Protein AF-A0A2G2WCV6-F1 (afdb_monomer_lite)

Foldseek 3Di:
DQQAPDLVVQVLQFDCVQVVDSFDGDAQAWTKGWDFWDCDPVPAIKDWDKDADAPPDFLVNVCVVVVVQAHSVRQVVQDPDDRRDDDHGDIGITIGGDDQDDVVLPPPFREKEWEWFAQPDDLVVVCVVQVHDSVSQPVQDPPVVVCNVVRGDIGIDGGDDRPDPPDPPTHTYIYTHRHHVVVVCVVPVPVDTNCVVVVVVND

Structure (mmCIF, N/CA/C/O backbone):
data_AF-A0A2G2WCV6-F1
#
_entry.id   AF-A0A2G2WCV6-F1
#
loop_
_atom_site.group_PDB
_atom_site.id
_atom_site.type_symbol
_atom_site.label_atom_id
_atom_site.label_alt_id
_atom_site.label_comp_id
_atom_site.label_asym_id
_atom_site.label_entity_id
_atom_site.label_seq_id
_atom_site.pdbx_PDB_ins_code
_atom_site.Cartn_x
_atom_site.Cartn_y
_atom_site.Cartn_z
_atom_site.occupancy
_atom_site.B_iso_or_equiv
_atom_site.auth_seq_id
_atom_site.auth_comp_id
_atom_site.auth_asym_id
_atom_site.auth_atom_id
_atom_site.pdbx_PDB_model_num
ATOM 1 N N . MET A 1 1 ? -1.301 5.944 -13.593 1.00 60.50 1 MET A N 1
ATOM 2 C CA . MET A 1 1 ? -0.715 4.970 -12.642 1.00 60.50 1 MET A CA 1
ATOM 3 C C . MET A 1 1 ? -1.796 4.247 -11.842 1.00 60.50 1 MET A C 1
ATOM 5 O O . MET A 1 1 ? -1.767 3.032 -11.780 1.00 60.50 1 MET A O 1
ATOM 9 N N . PHE A 1 2 ? -2.757 4.961 -11.249 1.00 61.78 2 PHE A N 1
ATOM 10 C CA . PHE A 1 2 ? -3.854 4.401 -10.447 1.00 61.78 2 PHE A CA 1
ATOM 11 C C . PHE A 1 2 ? -5.250 4.563 -11.081 1.00 61.78 2 PHE A C 1
ATOM 13 O O . PHE A 1 2 ? -6.240 4.229 -10.440 1.00 61.78 2 PHE A O 1
ATOM 20 N N . SER A 1 3 ? -5.347 5.071 -12.318 1.00 60.84 3 SER A N 1
ATOM 21 C CA . SER A 1 3 ? -6.599 5.160 -13.097 1.00 60.84 3 SER A CA 1
ATOM 22 C C . SER A 1 3 ? -7.788 5.758 -12.321 1.00 60.84 3 SER A C 1
ATOM 24 O O . SER A 1 3 ? -8.894 5.220 -12.327 1.00 60.84 3 SER A O 1
ATOM 26 N N . ILE A 1 4 ? -7.553 6.873 -11.622 1.00 64.75 4 ILE A N 1
ATOM 27 C CA . ILE A 1 4 ? -8.530 7.509 -10.724 1.00 64.75 4 ILE A CA 1
ATOM 28 C C . ILE A 1 4 ? -9.502 8.387 -11.526 1.00 64.75 4 ILE A C 1
ATOM 30 O O . ILE A 1 4 ? -9.086 9.179 -12.364 1.00 64.75 4 ILE A O 1
ATOM 34 N N . SER A 1 5 ? -10.802 8.300 -11.237 1.00 62.78 5 SER A N 1
ATOM 35 C CA . SER A 1 5 ? -11.840 8.991 -12.016 1.00 62.78 5 SER A CA 1
ATOM 36 C C . SER A 1 5 ? -11.927 10.505 -11.761 1.00 62.78 5 SER A C 1
ATOM 38 O O . SER A 1 5 ? -12.258 11.273 -12.666 1.00 62.78 5 SER A O 1
ATOM 40 N N . SER A 1 6 ? -11.619 10.959 -10.539 1.00 70.38 6 SER A N 1
ATOM 41 C CA . SER A 1 6 ? -11.602 12.380 -10.179 1.00 70.38 6 SER A CA 1
ATOM 42 C C . SER A 1 6 ? -10.752 12.669 -8.936 1.00 70.38 6 SER A C 1
ATOM 44 O O . SER A 1 6 ? -10.639 11.847 -8.028 1.00 70.38 6 SER A O 1
ATOM 46 N N . VAL A 1 7 ? -10.208 13.888 -8.854 1.00 68.69 7 VAL A N 1
ATOM 47 C CA . VAL A 1 7 ? -9.503 14.384 -7.653 1.00 68.69 7 VAL A CA 1
ATOM 48 C C . VAL A 1 7 ? -10.436 14.444 -6.441 1.00 68.69 7 VAL A C 1
ATOM 50 O O . VAL A 1 7 ? -9.996 14.225 -5.315 1.00 68.69 7 VAL A O 1
ATOM 53 N N . GLN A 1 8 ? -11.726 14.713 -6.667 1.00 72.94 8 GLN A N 1
ATOM 54 C CA . GLN A 1 8 ? -12.730 14.769 -5.608 1.00 72.94 8 GLN A CA 1
ATOM 55 C C . GLN A 1 8 ? -12.832 13.430 -4.871 1.00 72.94 8 GLN A C 1
ATOM 57 O O . GLN A 1 8 ? -12.843 13.423 -3.646 1.00 72.94 8 GLN A O 1
ATOM 62 N N . GLU A 1 9 ? -12.772 12.313 -5.601 1.00 72.88 9 GLU A N 1
ATOM 63 C CA . GLU A 1 9 ? -12.792 10.973 -5.009 1.00 72.88 9 GLU A CA 1
ATOM 64 C C . GLU A 1 9 ? -11.624 10.775 -4.027 1.00 72.88 9 GLU A C 1
ATOM 66 O O . GLU A 1 9 ? -11.817 10.296 -2.917 1.00 72.88 9 GLU A O 1
ATOM 71 N N . ILE A 1 10 ? -10.416 11.237 -4.366 1.00 73.31 10 ILE A N 1
ATOM 72 C CA . ILE A 1 10 ? -9.253 11.181 -3.460 1.00 73.31 10 ILE A CA 1
ATOM 73 C C . ILE A 1 10 ? -9.497 12.028 -2.203 1.00 73.31 10 ILE A C 1
ATOM 75 O O . ILE A 1 10 ? -9.172 11.602 -1.093 1.00 73.31 10 ILE A O 1
ATOM 79 N N . MET A 1 11 ? -10.063 13.230 -2.362 1.00 75.31 11 MET A N 1
ATOM 80 C CA . MET A 1 11 ? -10.339 14.131 -1.237 1.00 75.31 11 MET A CA 1
ATOM 81 C C . MET A 1 11 ? -11.437 13.618 -0.303 1.00 75.31 11 MET A C 1
ATOM 83 O O . MET A 1 11 ? -11.444 14.003 0.865 1.00 75.31 11 MET A O 1
ATOM 87 N N . ASP A 1 12 ? -12.357 12.795 -0.801 1.00 77.81 12 ASP A N 1
ATOM 88 C CA . ASP A 1 12 ? -13.456 12.236 -0.008 1.00 77.81 12 ASP A CA 1
ATOM 89 C C . ASP A 1 12 ? -12.987 11.076 0.884 1.00 77.81 12 ASP A C 1
ATOM 91 O O . ASP A 1 12 ? -13.530 10.874 1.968 1.00 77.81 12 ASP A O 1
ATOM 95 N N . TYR A 1 13 ? -11.938 10.356 0.467 1.00 74.94 13 TYR A N 1
ATOM 96 C CA . TYR A 1 13 ? -11.345 9.251 1.231 1.00 74.94 13 TYR A CA 1
ATOM 97 C C . TYR A 1 13 ? -10.092 9.641 2.031 1.00 74.94 13 TYR A C 1
ATOM 99 O O . TYR A 1 13 ? -9.598 8.835 2.824 1.00 74.94 13 TYR A O 1
ATOM 107 N N . SER A 1 14 ? -9.559 10.853 1.846 1.00 75.50 14 SER A N 1
ATOM 108 C CA . SER A 1 14 ? -8.338 11.335 2.508 1.00 75.50 14 SER A CA 1
ATOM 109 C C . SER A 1 14 ? -8.615 12.362 3.604 1.00 75.50 14 SER A C 1
ATOM 111 O O . SER A 1 14 ? -9.570 13.131 3.541 1.00 75.50 14 SER A O 1
ATOM 113 N N . ASP A 1 15 ? -7.711 12.446 4.582 1.00 77.00 15 ASP A N 1
ATOM 114 C CA . ASP A 1 15 ? -7.713 13.540 5.555 1.00 77.00 15 ASP A CA 1
ATOM 115 C C . ASP A 1 15 ? -7.450 14.886 4.848 1.00 77.00 15 ASP A C 1
ATOM 117 O O . ASP A 1 15 ? -6.401 15.092 4.225 1.00 77.00 15 ASP A O 1
ATOM 121 N N . ARG A 1 16 ? -8.405 15.819 4.969 1.00 73.19 16 ARG A N 1
ATOM 122 C CA . ARG A 1 16 ? -8.344 17.176 4.398 1.00 73.19 16 ARG A CA 1
ATOM 123 C C . ARG A 1 16 ? -7.138 17.974 4.905 1.00 73.19 16 ARG A C 1
ATOM 125 O O . ARG A 1 16 ? -6.680 18.874 4.209 1.00 73.19 16 ARG A O 1
ATOM 132 N N . SER A 1 17 ? -6.588 17.644 6.074 1.00 74.00 17 SER A N 1
ATOM 133 C CA . SER A 1 17 ? -5.361 18.271 6.577 1.00 74.00 17 SER A CA 1
ATOM 134 C C . SER A 1 17 ? -4.114 17.877 5.770 1.00 74.00 17 SER A C 1
ATOM 136 O O . SER A 1 17 ? -3.168 18.659 5.694 1.00 74.00 17 SER A O 1
ATOM 138 N N . ASN A 1 18 ? -4.125 16.714 5.106 1.00 71.69 18 ASN A N 1
ATOM 139 C CA . ASN A 1 18 ? -3.045 16.248 4.227 1.00 71.69 18 ASN A CA 1
ATOM 140 C C . ASN A 1 18 ? -3.205 16.739 2.776 1.00 71.69 18 ASN A C 1
ATOM 142 O O . ASN A 1 18 ? -2.217 16.787 2.033 1.00 71.69 18 ASN A O 1
ATOM 146 N N . ILE A 1 19 ? -4.429 17.114 2.384 1.00 70.94 19 ILE A N 1
ATOM 147 C CA . ILE A 1 19 ? -4.788 17.637 1.059 1.00 70.94 19 ILE A CA 1
ATOM 148 C C . ILE A 1 19 ? -5.400 19.037 1.223 1.00 70.94 19 ILE A C 1
ATOM 150 O O . ILE A 1 19 ? -6.623 19.186 1.219 1.00 70.94 19 ILE A O 1
ATOM 154 N N . PRO A 1 20 ? -4.570 20.086 1.374 1.00 67.12 20 PRO A N 1
ATOM 155 C CA . PRO A 1 20 ? -5.060 21.439 1.629 1.00 67.12 20 PRO A CA 1
ATOM 156 C C . PRO A 1 20 ? -5.950 21.992 0.506 1.00 67.12 20 PRO A C 1
ATOM 158 O O . PRO A 1 20 ? -6.741 22.898 0.753 1.00 67.12 20 PRO A O 1
ATOM 161 N N . ASN A 1 21 ? -5.820 21.495 -0.730 1.00 67.00 21 ASN A N 1
ATOM 162 C CA . ASN A 1 21 ? -6.744 21.775 -1.832 1.00 67.00 21 ASN A CA 1
ATOM 163 C C . ASN A 1 21 ? -6.557 20.769 -2.983 1.00 67.00 21 ASN A C 1
ATOM 165 O O . ASN A 1 21 ? -5.570 20.042 -3.023 1.00 67.00 21 ASN A O 1
ATOM 169 N N . GLN A 1 22 ? -7.451 20.801 -3.978 1.00 64.75 22 GLN A N 1
ATOM 170 C CA . GLN A 1 22 ? -7.382 19.979 -5.203 1.00 64.75 22 GLN A CA 1
ATOM 171 C C . GLN A 1 22 ? -6.073 20.144 -5.995 1.00 64.75 22 GLN A C 1
ATOM 173 O O . GLN A 1 22 ? -5.781 19.342 -6.878 1.00 64.75 22 GLN A O 1
ATOM 178 N N . ASN A 1 23 ? -5.297 21.191 -5.692 1.00 63.34 23 ASN A N 1
ATOM 179 C CA . ASN A 1 23 ? -4.021 21.506 -6.306 1.00 63.34 23 ASN A CA 1
ATOM 180 C C . ASN A 1 23 ? -2.812 21.408 -5.343 1.00 63.34 23 ASN A C 1
ATOM 182 O O . ASN A 1 23 ? -1.736 21.906 -5.687 1.00 63.34 23 ASN A O 1
ATOM 186 N N . SER A 1 24 ? -2.930 20.793 -4.162 1.00 62.53 24 SER A N 1
ATOM 187 C CA . SER A 1 24 ? -1.774 20.566 -3.292 1.00 62.53 24 SER A CA 1
ATOM 188 C C . SER A 1 24 ? -1.934 19.363 -2.360 1.00 62.53 24 SER A C 1
ATOM 190 O O . SER A 1 24 ? -3.009 19.097 -1.832 1.00 62.53 24 SER A O 1
ATOM 192 N N . VAL A 1 25 ? -0.822 18.664 -2.134 1.00 67.94 25 VAL A N 1
ATOM 193 C CA . VAL A 1 25 ? -0.668 17.536 -1.209 1.00 67.94 25 VAL A CA 1
ATOM 194 C C . VAL A 1 25 ? 0.591 17.759 -0.386 1.00 67.94 25 VAL A C 1
ATOM 196 O O . VAL A 1 25 ? 1.614 18.216 -0.904 1.00 67.94 25 VAL A O 1
ATOM 199 N N . ILE A 1 26 ? 0.531 17.455 0.907 1.00 68.19 26 ILE A N 1
ATOM 200 C CA . ILE A 1 26 ? 1.662 17.708 1.798 1.00 68.19 26 ILE A CA 1
ATOM 201 C C . ILE A 1 26 ? 2.686 16.575 1.679 1.00 68.19 26 ILE A C 1
ATOM 203 O O . ILE A 1 26 ? 2.390 15.399 1.893 1.00 68.19 26 ILE A O 1
ATOM 207 N N . ALA A 1 27 ? 3.927 16.949 1.371 1.00 68.12 27 ALA A N 1
ATOM 208 C CA . ALA A 1 27 ? 5.069 16.045 1.323 1.00 68.12 27 ALA A CA 1
ATOM 209 C C . ALA A 1 27 ? 5.210 15.227 2.614 1.00 68.12 27 ALA A C 1
ATOM 211 O O . ALA A 1 27 ? 5.101 15.761 3.717 1.00 68.12 27 ALA A O 1
ATOM 212 N N . GLY A 1 28 ? 5.490 13.929 2.488 1.00 70.38 28 GLY A N 1
ATOM 213 C CA . GLY A 1 28 ? 5.657 13.053 3.647 1.00 70.38 28 GLY A CA 1
ATOM 214 C C . GLY A 1 28 ? 4.361 12.742 4.403 1.00 70.38 28 GLY A C 1
ATOM 215 O O . GLY A 1 28 ? 4.420 12.020 5.400 1.00 70.38 28 GLY A O 1
ATOM 216 N N . ARG A 1 29 ? 3.201 13.220 3.934 1.00 75.62 29 ARG A N 1
ATOM 217 C CA . ARG A 1 29 ? 1.888 12.782 4.414 1.00 75.62 29 ARG A CA 1
ATOM 218 C C . ARG A 1 29 ? 1.334 11.664 3.548 1.00 75.62 29 ARG A C 1
ATOM 220 O O . ARG A 1 29 ? 1.745 11.479 2.403 1.00 75.62 29 ARG A O 1
ATOM 227 N N . ARG A 1 30 ? 0.425 10.909 4.156 1.00 78.00 30 ARG A N 1
ATOM 228 C CA . ARG A 1 30 ? -0.274 9.768 3.578 1.00 78.00 30 ARG A CA 1
ATOM 229 C C . ARG A 1 30 ? -1.600 10.252 2.975 1.00 78.00 30 ARG A C 1
ATOM 231 O O . ARG A 1 30 ? -2.366 10.929 3.661 1.00 78.00 30 ARG A O 1
ATOM 238 N N . ILE A 1 31 ? -1.845 9.932 1.708 1.00 77.94 31 ILE A N 1
ATOM 239 C CA . ILE A 1 31 ? -3.119 10.152 1.014 1.00 77.94 31 ILE A CA 1
ATOM 240 C C . ILE A 1 31 ? -3.758 8.814 0.679 1.00 77.94 31 ILE A C 1
ATOM 242 O O . ILE A 1 31 ? -3.072 7.804 0.571 1.00 77.94 31 ILE A O 1
ATOM 246 N N . ASN A 1 32 ? -5.066 8.836 0.514 1.00 79.69 32 ASN A N 1
ATOM 247 C CA . ASN A 1 32 ? -5.908 7.671 0.382 1.00 79.69 32 ASN A CA 1
ATOM 248 C C . ASN A 1 32 ? -6.441 7.602 -1.061 1.00 79.69 32 ASN A C 1
ATOM 250 O O . ASN A 1 32 ? -7.192 8.481 -1.478 1.00 79.69 32 ASN A O 1
ATOM 254 N N . ILE A 1 33 ? -6.024 6.594 -1.836 1.00 79.75 33 ILE A N 1
ATOM 255 C CA . ILE A 1 33 ? -6.400 6.444 -3.255 1.00 79.75 33 ILE A CA 1
ATOM 256 C C . ILE A 1 33 ? -7.425 5.317 -3.413 1.00 79.75 33 ILE A C 1
ATOM 258 O O . ILE A 1 33 ? -7.050 4.159 -3.220 1.00 79.75 33 ILE A O 1
ATOM 262 N N . PRO A 1 34 ? -8.683 5.619 -3.768 1.00 80.38 34 PRO A N 1
ATOM 263 C CA . PRO A 1 34 ? -9.698 4.603 -3.981 1.00 80.38 34 PRO A CA 1
ATOM 264 C C . PRO A 1 34 ? -9.448 3.816 -5.277 1.00 80.38 34 PRO A C 1
ATOM 266 O O . PRO A 1 34 ? -9.158 4.398 -6.319 1.00 80.38 34 PRO A O 1
ATOM 269 N N . PHE A 1 35 ? -9.599 2.496 -5.222 1.00 82.62 35 PHE A N 1
ATOM 270 C CA . PHE A 1 35 ? -9.552 1.579 -6.363 1.00 82.62 35 PHE A CA 1
ATOM 271 C C . PHE A 1 35 ? -10.484 0.383 -6.122 1.00 82.62 35 PHE A C 1
ATOM 273 O O . PHE A 1 35 ? -11.011 0.205 -5.022 1.00 82.62 35 PHE A O 1
ATOM 280 N N . ARG A 1 36 ? -10.731 -0.425 -7.157 1.00 83.38 36 ARG A N 1
ATOM 281 C CA . ARG A 1 36 ? -11.562 -1.633 -7.041 1.00 83.38 36 ARG A CA 1
ATOM 282 C C . ARG A 1 36 ? -10.737 -2.809 -6.537 1.00 83.38 36 ARG A C 1
ATOM 284 O O . ARG A 1 36 ? -9.632 -3.014 -7.018 1.00 83.38 36 ARG A O 1
ATOM 291 N N . CYS A 1 37 ? -11.292 -3.591 -5.619 1.00 86.19 37 CYS A N 1
ATOM 292 C CA . CYS A 1 37 ? -10.722 -4.886 -5.257 1.00 86.19 37 CYS A CA 1
ATOM 293 C C . CYS A 1 37 ? -11.300 -5.987 -6.132 1.00 86.19 37 CYS A C 1
ATOM 295 O O . CYS A 1 37 ? -12.514 -6.194 -6.116 1.00 86.19 37 CYS A O 1
ATOM 297 N N . ASP A 1 38 ? -10.443 -6.715 -6.836 1.00 84.62 38 ASP A N 1
ATOM 298 C CA . ASP A 1 38 ? -10.843 -7.830 -7.682 1.00 84.62 38 ASP A CA 1
ATOM 299 C C . ASP A 1 38 ? -10.355 -9.160 -7.091 1.00 84.62 38 ASP A C 1
ATOM 301 O O . ASP A 1 38 ? -9.349 -9.235 -6.379 1.00 84.62 38 ASP A O 1
ATOM 305 N N . CYS A 1 39 ? -11.068 -10.240 -7.408 1.00 79.56 39 CYS A N 1
ATOM 306 C CA . CYS A 1 39 ? -10.590 -11.594 -7.153 1.00 79.56 39 CYS A CA 1
ATOM 307 C C . CYS A 1 39 ? -9.637 -12.001 -8.284 1.00 79.56 39 CYS A C 1
ATOM 309 O O . CYS A 1 39 ? -10.067 -12.198 -9.422 1.00 79.56 39 CYS A O 1
ATOM 311 N N . LEU A 1 40 ? -8.340 -12.109 -7.988 1.00 78.00 40 LEU A N 1
ATOM 312 C CA . LEU A 1 40 ? -7.316 -12.448 -8.972 1.00 78.00 40 LEU A CA 1
ATOM 313 C C . LEU A 1 40 ? -7.030 -13.954 -8.933 1.00 78.00 40 LEU A C 1
ATOM 315 O O . LEU A 1 40 ? -6.583 -14.498 -7.922 1.00 78.00 40 LEU A O 1
ATOM 319 N N . ASN A 1 41 ? -7.287 -14.628 -10.059 1.00 70.38 41 ASN A N 1
ATOM 320 C CA . ASN A 1 41 ? -7.062 -16.067 -10.266 1.00 70.38 41 ASN A CA 1
ATOM 321 C C . ASN A 1 41 ? -7.709 -16.986 -9.208 1.00 70.38 41 ASN A C 1
ATOM 323 O O . ASN A 1 41 ? -7.215 -18.086 -8.978 1.00 70.38 41 ASN A O 1
ATOM 327 N N . ASN A 1 42 ? -8.790 -16.544 -8.551 1.00 72.00 42 ASN A N 1
ATOM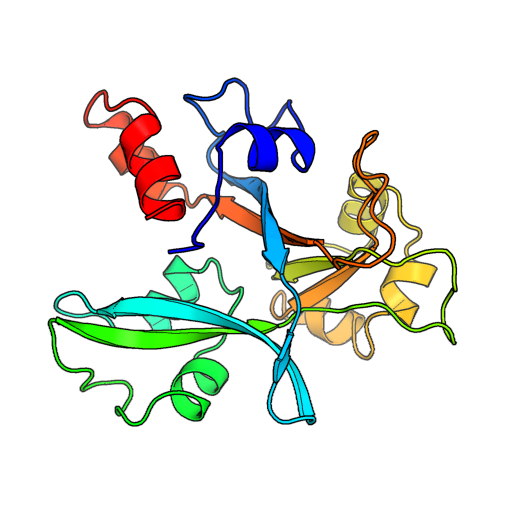 328 C CA . ASN A 1 42 ? -9.415 -17.231 -7.409 1.00 72.00 42 ASN A CA 1
ATOM 329 C C . ASN A 1 42 ? -8.445 -17.560 -6.255 1.00 72.00 42 ASN A C 1
ATOM 331 O O . ASN A 1 42 ? -8.742 -18.422 -5.431 1.00 72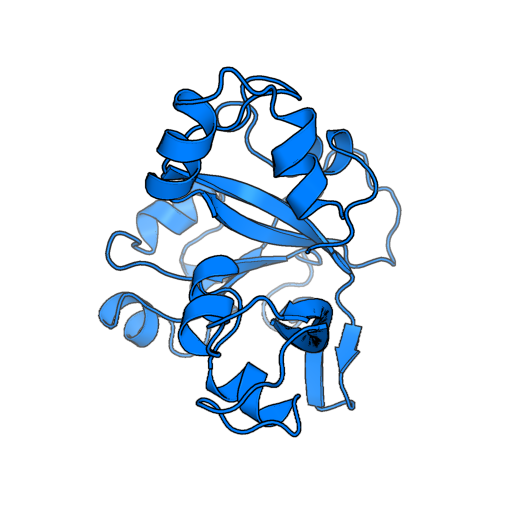.00 42 ASN A O 1
ATOM 335 N N . GLU A 1 43 ? -7.291 -16.893 -6.192 1.00 75.00 43 GLU A N 1
ATOM 336 C CA . GLU A 1 43 ? -6.234 -17.194 -5.225 1.00 75.00 43 GLU A CA 1
ATOM 337 C C . GLU A 1 43 ? -6.093 -16.080 -4.191 1.00 75.00 43 GLU A C 1
ATOM 339 O O . GLU A 1 43 ? -5.941 -16.353 -3.002 1.00 75.00 43 GLU A O 1
ATOM 344 N N . PHE A 1 44 ? -6.153 -14.818 -4.622 1.00 82.81 44 PHE A N 1
ATOM 345 C CA . PHE A 1 44 ? -6.021 -13.683 -3.717 1.00 82.81 44 PHE A CA 1
ATOM 346 C C . PHE A 1 44 ? -6.737 -12.434 -4.238 1.00 82.81 44 PHE A C 1
ATOM 348 O O . PHE A 1 44 ? -7.087 -12.324 -5.413 1.00 82.81 44 PHE A O 1
ATOM 355 N N . LEU A 1 45 ? -6.952 -11.481 -3.332 1.00 88.81 45 LEU A N 1
ATOM 356 C CA . LEU A 1 45 ? -7.600 -10.205 -3.611 1.00 88.81 45 LEU A CA 1
ATOM 357 C C . LEU A 1 45 ? -6.566 -9.141 -3.995 1.00 88.81 45 LEU A C 1
ATOM 359 O O . LEU A 1 45 ? -5.590 -8.903 -3.274 1.00 88.81 45 LEU A O 1
ATOM 363 N N . GLY A 1 46 ? -6.783 -8.481 -5.127 1.00 91.06 46 GLY A N 1
ATOM 364 C CA . GLY A 1 46 ? -5.894 -7.434 -5.612 1.00 91.06 46 GLY A CA 1
ATOM 365 C C . GLY A 1 46 ? -6.491 -6.637 -6.760 1.00 91.06 46 GLY A C 1
ATOM 366 O O . GLY A 1 46 ? -7.599 -6.895 -7.213 1.00 91.06 46 GLY A O 1
ATOM 367 N N . HIS A 1 47 ? -5.724 -5.675 -7.252 1.00 90.50 47 HIS A N 1
ATOM 368 C CA . HIS A 1 47 ? -6.023 -4.964 -8.487 1.00 90.50 47 HIS A CA 1
ATOM 369 C C . HIS A 1 47 ? -4.778 -4.882 -9.354 1.00 90.50 47 HIS A C 1
ATOM 371 O O . HIS A 1 47 ? -3.663 -4.769 -8.835 1.00 90.50 47 HIS A O 1
ATOM 377 N N . VAL A 1 48 ? -4.969 -4.938 -10.671 1.00 90.81 48 VAL A N 1
ATOM 378 C CA . VAL A 1 48 ? -3.880 -4.879 -11.646 1.00 90.81 48 VAL A CA 1
ATOM 379 C C . VAL A 1 48 ? -3.866 -3.506 -12.300 1.00 90.81 48 VAL A C 1
ATOM 381 O O . VAL A 1 48 ? -4.726 -3.186 -13.115 1.00 90.81 48 VAL A O 1
ATOM 384 N N . PHE A 1 49 ? -2.856 -2.708 -11.971 1.00 89.38 49 PHE A N 1
ATOM 385 C CA . PHE A 1 49 ? -2.620 -1.414 -12.596 1.00 89.38 49 PHE A CA 1
ATOM 386 C C . PHE A 1 49 ? -1.668 -1.562 -13.791 1.00 89.38 49 PHE A C 1
ATOM 388 O O . PHE A 1 49 ? -0.600 -2.169 -13.646 1.00 89.38 49 PHE A O 1
ATOM 395 N N . PRO A 1 50 ? -1.997 -1.005 -14.970 1.00 89.81 50 PRO A N 1
ATOM 396 C CA . PRO A 1 50 ? -1.043 -0.922 -16.065 1.00 89.81 50 PRO A CA 1
ATOM 397 C C . PRO A 1 50 ? 0.031 0.126 -15.741 1.00 89.81 50 PRO A C 1
ATOM 399 O O . PRO A 1 50 ? -0.273 1.245 -15.326 1.00 89.81 50 PRO A O 1
ATOM 402 N N . TYR A 1 51 ? 1.296 -0.223 -15.959 1.00 88.12 51 TYR A N 1
ATOM 403 C CA . TYR A 1 51 ? 2.421 0.699 -15.817 1.00 88.12 51 TYR A CA 1
ATOM 404 C C . TYR A 1 51 ? 3.271 0.698 -17.081 1.00 88.12 51 TYR A C 1
ATOM 406 O O . TYR A 1 51 ? 3.798 -0.345 -17.468 1.00 88.12 51 TYR A O 1
ATOM 414 N N . GLN A 1 52 ? 3.413 1.868 -17.700 1.00 88.50 52 GLN A N 1
ATOM 415 C CA . GLN A 1 52 ? 4.304 2.056 -18.836 1.00 88.50 52 GLN A CA 1
ATOM 416 C C . GLN A 1 52 ? 5.741 2.214 -18.338 1.00 88.50 52 GLN A C 1
ATOM 418 O O . GLN A 1 52 ? 6.049 3.133 -17.579 1.00 88.50 52 GLN A O 1
ATOM 423 N N . VAL A 1 53 ? 6.602 1.297 -18.767 1.00 88.19 53 VAL A N 1
ATOM 424 C CA . VAL A 1 53 ? 8.012 1.237 -18.377 1.00 88.19 53 VAL A CA 1
ATOM 425 C C . VAL A 1 53 ? 8.790 2.363 -19.052 1.00 88.19 53 VAL A C 1
ATOM 427 O O . VAL A 1 53 ? 8.776 2.493 -20.277 1.00 88.19 53 VAL A O 1
ATOM 430 N N . ASN A 1 54 ? 9.508 3.143 -18.248 1.00 85.75 54 ASN A N 1
ATOM 431 C CA . ASN A 1 54 ? 10.446 4.163 -18.694 1.00 85.75 54 ASN A CA 1
ATOM 432 C C . ASN A 1 54 ? 11.865 3.601 -18.801 1.00 85.75 54 ASN A C 1
ATOM 434 O O . ASN A 1 54 ? 12.221 2.583 -18.203 1.00 85.75 54 ASN A O 1
ATOM 438 N N . THR A 1 55 ? 12.722 4.325 -19.519 1.00 84.88 55 THR A N 1
ATOM 439 C CA . THR A 1 55 ? 14.141 3.989 -19.626 1.00 84.88 55 THR A CA 1
ATOM 440 C C . THR A 1 55 ? 14.790 3.862 -18.247 1.00 84.88 55 THR A C 1
ATOM 442 O O . THR A 1 55 ? 14.822 4.822 -17.478 1.00 84.88 55 THR A O 1
ATOM 445 N N . SER A 1 56 ? 15.420 2.713 -17.992 1.00 86.06 56 SER A N 1
ATOM 446 C CA . SER A 1 56 ? 16.103 2.353 -16.732 1.00 86.06 56 SER A CA 1
ATOM 447 C C . SER A 1 56 ? 15.193 1.961 -15.563 1.00 86.06 56 SER A C 1
ATOM 449 O O . SER A 1 56 ? 15.686 1.822 -14.440 1.00 86.06 56 SER A O 1
ATOM 451 N N . ASP A 1 57 ? 13.896 1.753 -15.794 1.00 88.31 57 ASP A N 1
ATOM 452 C CA . ASP A 1 57 ? 13.039 1.175 -14.765 1.00 88.31 57 ASP A CA 1
ATOM 453 C C . ASP A 1 57 ? 13.483 -0.252 -14.412 1.00 88.31 57 ASP A C 1
ATOM 455 O O . ASP A 1 57 ? 13.809 -1.081 -15.260 1.00 88.31 57 ASP A O 1
ATOM 459 N N . THR A 1 58 ? 13.471 -0.537 -13.113 1.00 91.62 58 THR A N 1
ATOM 460 C CA . THR A 1 58 ? 13.655 -1.876 -12.542 1.00 91.62 58 THR A CA 1
ATOM 461 C C . THR A 1 58 ? 12.445 -2.189 -11.677 1.00 91.62 58 THR A C 1
ATOM 463 O O . THR A 1 58 ? 11.801 -1.268 -11.170 1.00 91.62 58 THR A O 1
ATOM 466 N N . TYR A 1 59 ? 12.149 -3.463 -11.408 1.00 92.94 59 TYR A N 1
ATOM 467 C CA . TYR A 1 59 ? 11.040 -3.793 -10.502 1.00 92.94 59 TYR A CA 1
ATOM 468 C C . TYR A 1 59 ? 11.194 -3.169 -9.112 1.00 92.94 59 TYR A C 1
ATOM 470 O O . TYR A 1 59 ? 10.199 -2.767 -8.514 1.00 92.94 59 TYR A O 1
ATOM 478 N N . SER A 1 60 ? 12.424 -3.018 -8.610 1.00 91.31 60 SER A N 1
ATOM 479 C CA . SER A 1 60 ? 12.659 -2.327 -7.337 1.00 91.31 60 SER A CA 1
ATOM 480 C C . SER A 1 60 ? 12.289 -0.845 -7.409 1.00 91.31 60 SER A C 1
ATOM 482 O O . SER A 1 60 ? 11.709 -0.320 -6.460 1.00 91.31 60 SER A O 1
ATOM 484 N N . LEU A 1 61 ? 12.616 -0.165 -8.514 1.00 88.25 61 LEU A N 1
ATOM 485 C CA . LEU A 1 61 ? 12.253 1.238 -8.709 1.00 88.25 61 LEU A CA 1
ATOM 486 C C . LEU A 1 61 ? 10.740 1.393 -8.875 1.00 88.25 61 LEU A C 1
ATOM 488 O O . LEU A 1 61 ? 10.150 2.271 -8.254 1.00 88.25 61 LEU A O 1
ATOM 492 N N . VAL A 1 62 ? 10.103 0.506 -9.642 1.00 88.50 62 VAL A N 1
ATOM 493 C CA . VAL A 1 62 ? 8.647 0.493 -9.815 1.00 88.50 62 VAL A CA 1
ATOM 494 C C . VAL A 1 62 ? 7.951 0.280 -8.470 1.00 88.50 62 VAL A C 1
ATOM 496 O O . VAL A 1 62 ? 7.095 1.082 -8.109 1.00 88.50 62 VAL A O 1
ATOM 499 N N . ALA A 1 63 ? 8.347 -0.722 -7.680 1.00 88.69 63 ALA A N 1
ATOM 500 C CA . ALA A 1 63 ? 7.771 -0.956 -6.354 1.00 88.69 63 ALA A CA 1
ATOM 501 C C . ALA A 1 63 ? 7.902 0.272 -5.436 1.00 88.69 63 ALA A C 1
ATOM 503 O O . ALA A 1 63 ? 6.925 0.688 -4.810 1.00 88.69 63 ALA A O 1
ATOM 504 N N . SER A 1 64 ? 9.073 0.918 -5.443 1.00 84.81 64 SER A N 1
ATOM 505 C CA . SER A 1 64 ? 9.312 2.146 -4.681 1.00 84.81 64 SER A CA 1
ATOM 506 C C . SER A 1 64 ? 8.467 3.328 -5.177 1.00 84.81 64 SER A C 1
ATOM 508 O O . SER A 1 64 ? 7.919 4.078 -4.367 1.00 84.81 64 SER A O 1
ATOM 510 N N . ASN A 1 65 ? 8.282 3.474 -6.495 1.00 82.69 65 ASN A N 1
ATOM 511 C CA . ASN A 1 65 ? 7.401 4.485 -7.088 1.00 82.69 65 ASN A CA 1
ATOM 512 C C . ASN A 1 65 ? 5.938 4.261 -6.672 1.00 82.69 65 ASN A C 1
ATOM 514 O O . ASN A 1 65 ? 5.225 5.217 -6.371 1.00 82.69 65 ASN A O 1
ATOM 518 N N . TYR A 1 66 ? 5.517 3.000 -6.553 1.00 83.12 66 TYR A N 1
ATOM 519 C CA . TYR A 1 66 ? 4.235 2.594 -5.967 1.00 83.12 66 TYR A CA 1
ATOM 520 C C . TYR A 1 66 ? 4.210 2.686 -4.429 1.00 83.12 66 TYR A C 1
ATOM 522 O O . TYR A 1 66 ? 3.285 2.180 -3.802 1.00 83.12 66 TYR A O 1
ATOM 530 N N . SER A 1 67 ? 5.184 3.350 -3.795 1.00 86.25 67 SER A N 1
ATOM 531 C CA . SER A 1 67 ? 5.267 3.517 -2.336 1.00 86.25 67 SER A CA 1
ATOM 532 C C . SER A 1 67 ? 5.185 2.195 -1.564 1.00 86.25 67 SER A C 1
ATOM 534 O O . SER A 1 67 ? 4.574 2.144 -0.497 1.00 86.25 67 SER A O 1
ATOM 536 N N . ASP A 1 68 ? 5.780 1.139 -2.126 1.00 88.75 68 ASP A N 1
ATOM 537 C CA . ASP A 1 68 ? 5.836 -0.216 -1.565 1.00 88.75 68 ASP A CA 1
ATOM 538 C C . ASP A 1 68 ? 4.455 -0.885 -1.386 1.00 88.75 68 ASP A C 1
ATOM 540 O O . ASP A 1 68 ? 4.291 -1.817 -0.599 1.00 88.75 68 ASP A O 1
ATOM 544 N N . LEU A 1 69 ? 3.451 -0.437 -2.153 1.00 89.12 69 LEU A N 1
ATOM 545 C CA . LEU A 1 69 ? 2.132 -1.086 -2.267 1.00 89.12 69 LEU A CA 1
ATOM 546 C C . LEU A 1 69 ? 2.165 -2.386 -3.084 1.00 89.12 69 LEU A C 1
ATOM 548 O O . LEU A 1 69 ? 1.219 -3.172 -3.061 1.00 89.12 69 LEU A O 1
ATOM 552 N N . THR A 1 70 ? 3.259 -2.609 -3.802 1.00 91.62 70 THR A N 1
ATOM 553 C CA . THR A 1 70 ? 3.579 -3.842 -4.513 1.00 91.62 70 THR A CA 1
ATOM 554 C C . THR A 1 70 ? 4.981 -4.290 -4.104 1.00 91.62 70 THR A C 1
ATOM 556 O O . THR A 1 70 ? 5.752 -3.514 -3.538 1.00 91.62 70 THR A O 1
ATOM 559 N N . THR A 1 71 ? 5.335 -5.537 -4.394 1.00 92.44 71 THR A N 1
ATOM 560 C CA . THR A 1 71 ? 6.673 -6.073 -4.126 1.00 92.44 71 THR A CA 1
ATOM 561 C C . THR A 1 71 ? 7.341 -6.499 -5.422 1.00 92.44 71 THR A C 1
ATOM 563 O O . THR A 1 71 ? 6.676 -6.802 -6.412 1.00 92.44 71 THR A O 1
ATOM 566 N N . VAL A 1 72 ? 8.673 -6.581 -5.409 1.00 93.12 72 VAL A N 1
ATOM 567 C CA . VAL A 1 72 ? 9.431 -7.129 -6.542 1.00 93.12 72 VAL A CA 1
ATOM 568 C C . VAL A 1 72 ? 8.959 -8.545 -6.881 1.00 93.12 72 VAL A C 1
ATOM 570 O O . VAL A 1 72 ? 8.815 -8.868 -8.053 1.00 93.12 72 VAL A O 1
ATOM 573 N N . ASP A 1 73 ? 8.641 -9.367 -5.881 1.00 93.19 73 ASP A N 1
ATOM 574 C CA . ASP A 1 73 ? 8.145 -10.727 -6.112 1.00 93.19 73 ASP A CA 1
ATOM 575 C C . ASP A 1 73 ? 6.767 -10.746 -6.787 1.00 93.19 73 ASP A C 1
ATOM 577 O O . ASP A 1 73 ? 6.541 -11.560 -7.680 1.00 93.19 73 ASP A O 1
ATOM 581 N N . MET A 1 74 ? 5.868 -9.818 -6.437 1.00 91.94 74 MET A N 1
ATOM 582 C CA . MET A 1 74 ? 4.589 -9.659 -7.141 1.00 91.94 74 MET A CA 1
ATOM 583 C C . MET A 1 74 ? 4.805 -9.201 -8.584 1.00 91.94 74 MET A C 1
ATOM 585 O O . MET A 1 74 ? 4.206 -9.754 -9.503 1.00 91.94 74 MET A O 1
ATOM 589 N N . LEU A 1 75 ? 5.704 -8.241 -8.807 1.00 94.06 75 LEU A N 1
ATOM 590 C CA . LEU A 1 75 ? 6.037 -7.780 -10.154 1.00 94.06 75 LEU A CA 1
ATOM 591 C C . LEU A 1 75 ? 6.634 -8.911 -11.002 1.00 94.06 75 LEU A C 1
ATOM 593 O O . LEU A 1 75 ? 6.174 -9.119 -12.119 1.00 94.06 75 LEU A O 1
ATOM 597 N N . ARG A 1 76 ? 7.569 -9.701 -10.464 1.00 94.06 76 ARG A N 1
ATOM 598 C CA . ARG A 1 76 ? 8.115 -10.895 -11.135 1.00 94.06 76 ARG A CA 1
ATOM 599 C C . ARG A 1 76 ? 7.040 -11.926 -11.448 1.00 94.06 76 ARG A C 1
ATOM 601 O O . ARG A 1 76 ? 7.024 -12.489 -12.533 1.00 94.06 76 ARG A O 1
ATOM 608 N N . ARG A 1 77 ? 6.140 -12.187 -10.499 1.00 92.12 77 ARG A N 1
ATOM 609 C CA . ARG A 1 77 ? 5.084 -13.194 -10.647 1.00 92.12 77 ARG A CA 1
ATOM 610 C C . ARG A 1 77 ? 4.113 -12.852 -11.779 1.00 92.12 77 ARG A C 1
ATOM 612 O O . ARG A 1 77 ? 3.654 -13.752 -12.474 1.00 92.12 77 ARG A O 1
ATOM 619 N N . PHE A 1 78 ? 3.796 -11.570 -11.949 1.00 92.06 78 PHE A N 1
ATOM 620 C CA . PHE A 1 78 ? 2.780 -11.102 -12.897 1.00 92.06 78 PHE A CA 1
ATOM 621 C C . PHE A 1 78 ? 3.340 -10.577 -14.219 1.00 92.06 78 PHE A C 1
ATOM 623 O O . PHE A 1 78 ? 2.573 -10.160 -15.086 1.00 92.06 78 PHE A O 1
ATOM 630 N N . ASN A 1 79 ? 4.660 -10.612 -14.407 1.00 94.25 79 ASN A N 1
ATOM 631 C CA . ASN A 1 79 ? 5.304 -10.127 -15.618 1.00 94.25 79 ASN A CA 1
ATOM 632 C C . ASN A 1 79 ? 6.332 -11.127 -16.136 1.00 94.25 79 ASN A C 1
ATOM 634 O O . ASN A 1 79 ? 7.130 -11.685 -15.397 1.00 94.25 79 ASN A O 1
ATOM 638 N N . ARG A 1 80 ? 6.359 -11.303 -17.456 1.00 93.62 80 ARG A N 1
ATOM 639 C CA . ARG A 1 80 ? 7.281 -12.226 -18.141 1.00 93.62 80 ARG A CA 1
ATOM 640 C C . ARG A 1 80 ? 8.720 -11.716 -18.265 1.00 93.62 80 ARG A C 1
ATOM 642 O O . ARG A 1 80 ? 9.564 -12.428 -18.802 1.00 93.62 80 ARG A O 1
ATOM 649 N N . TYR A 1 81 ? 8.985 -10.471 -17.873 1.00 92.50 81 TYR A N 1
ATOM 650 C CA . TYR A 1 81 ? 10.286 -9.837 -18.065 1.00 92.50 81 TYR A CA 1
ATOM 651 C C . TYR A 1 81 ? 11.194 -10.080 -16.853 1.00 92.50 81 TYR A C 1
ATOM 653 O O . TYR A 1 81 ? 10.715 -10.027 -15.718 1.00 92.50 81 TYR A O 1
ATOM 661 N N . PRO A 1 82 ? 12.497 -10.317 -17.060 1.00 87.94 82 PRO A N 1
ATOM 662 C CA . PRO A 1 82 ? 13.452 -10.412 -15.965 1.00 87.94 82 PRO A CA 1
ATOM 663 C C . PRO A 1 82 ? 13.732 -9.028 -15.355 1.00 87.94 82 PRO A C 1
ATOM 665 O O . PRO A 1 82 ? 13.744 -8.019 -16.056 1.00 87.94 82 PRO A O 1
ATOM 668 N N . ASP A 1 83 ? 14.040 -8.992 -14.059 1.00 82.25 83 ASP A N 1
ATOM 669 C CA . ASP A 1 83 ? 14.225 -7.775 -13.250 1.00 82.25 83 ASP A CA 1
ATOM 670 C C . ASP A 1 83 ? 15.123 -6.693 -13.848 1.00 82.25 83 ASP A C 1
ATOM 672 O O . ASP A 1 83 ? 14.842 -5.503 -13.711 1.00 82.25 83 ASP A O 1
ATOM 676 N N . ASN A 1 84 ? 16.226 -7.122 -14.464 1.00 75.44 84 ASN A N 1
ATOM 677 C CA . ASN A 1 84 ? 17.288 -6.246 -14.955 1.00 75.44 84 ASN A CA 1
ATOM 678 C C . ASN A 1 84 ? 17.185 -5.992 -16.466 1.00 75.44 84 ASN A C 1
ATOM 680 O O . ASN A 1 84 ? 18.076 -5.375 -17.044 1.00 75.44 84 ASN A O 1
ATOM 684 N N . SER A 1 85 ? 16.152 -6.518 -17.131 1.00 82.00 85 SER A N 1
ATOM 685 C CA . SER A 1 85 ? 15.964 -6.366 -18.577 1.00 82.00 85 SER A CA 1
ATOM 686 C C . SER A 1 85 ? 14.479 -6.273 -18.916 1.00 82.00 85 SER A C 1
ATOM 688 O O . SER A 1 85 ? 13.925 -7.073 -19.670 1.00 82.00 85 SER A O 1
ATOM 690 N N . ILE A 1 86 ? 13.827 -5.279 -18.316 1.00 89.12 86 ILE A N 1
ATOM 691 C CA . ILE A 1 86 ? 12.489 -4.860 -18.718 1.00 89.12 86 ILE A CA 1
ATOM 692 C C . ILE A 1 86 ? 12.661 -3.991 -19.976 1.00 89.12 86 ILE A C 1
ATOM 694 O O . ILE A 1 86 ? 13.394 -3.002 -19.917 1.00 89.12 86 ILE A O 1
ATOM 698 N N . PRO A 1 87 ? 12.069 -4.353 -21.129 1.00 88.56 87 PRO A N 1
ATOM 699 C CA . PRO A 1 87 ? 12.175 -3.533 -22.331 1.00 88.56 87 PRO A CA 1
ATOM 700 C C . PRO A 1 87 ? 11.546 -2.151 -22.116 1.00 88.56 87 PRO A C 1
ATOM 702 O O . PRO A 1 87 ? 10.562 -2.026 -21.391 1.00 88.56 87 PRO A O 1
ATOM 705 N N . ASN A 1 88 ? 12.078 -1.124 -22.776 1.00 85.94 88 ASN A N 1
ATOM 706 C CA . ASN A 1 88 ? 11.469 0.207 -22.752 1.00 85.94 88 ASN A CA 1
ATOM 707 C C . ASN A 1 88 ? 10.110 0.193 -23.473 1.00 85.94 88 ASN A C 1
ATOM 709 O O . ASN A 1 88 ? 9.891 -0.629 -24.367 1.00 85.94 88 ASN A O 1
ATOM 713 N N . ASP A 1 89 ? 9.220 1.115 -23.099 1.00 83.38 89 ASP A N 1
ATOM 714 C CA . ASP A 1 89 ? 7.935 1.370 -23.768 1.00 83.38 89 ASP A CA 1
ATOM 715 C C . ASP A 1 89 ? 6.948 0.186 -23.769 1.00 83.38 89 ASP A C 1
ATOM 717 O O . ASP A 1 89 ? 5.973 0.172 -24.522 1.00 83.38 89 ASP A O 1
ATOM 721 N N . VAL A 1 90 ? 7.163 -0.809 -22.903 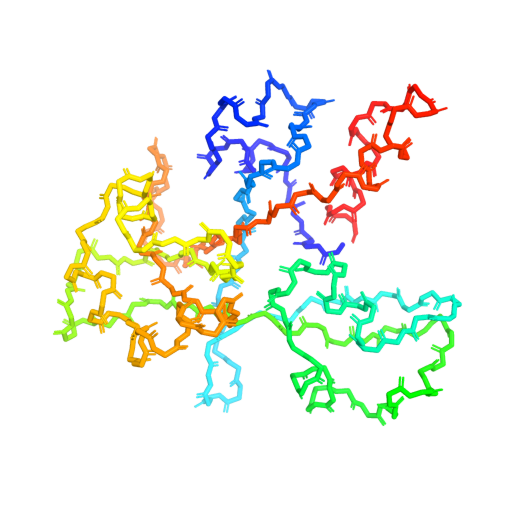1.00 88.94 90 VAL A N 1
ATOM 722 C CA . VAL A 1 90 ? 6.193 -1.885 -22.656 1.00 88.94 90 VAL A CA 1
ATOM 723 C C . VAL A 1 90 ? 5.321 -1.556 -21.453 1.00 88.94 90 VAL A C 1
ATOM 725 O O . VAL A 1 90 ? 5.740 -0.860 -20.529 1.00 88.94 90 VAL A O 1
ATOM 728 N N . ASN A 1 91 ? 4.115 -2.120 -21.434 1.00 91.12 91 ASN A N 1
ATOM 729 C CA . ASN A 1 91 ? 3.275 -2.104 -20.246 1.00 91.12 91 ASN A CA 1
ATOM 730 C C . ASN A 1 91 ? 3.538 -3.353 -19.405 1.00 91.12 91 ASN A C 1
ATOM 732 O O . ASN A 1 91 ? 3.465 -4.477 -19.910 1.00 91.12 91 ASN A O 1
ATOM 736 N N . ILE A 1 92 ? 3.803 -3.145 -18.119 1.00 93.06 92 ILE A N 1
ATOM 737 C CA . ILE A 1 92 ? 3.849 -4.201 -17.106 1.00 93.06 92 ILE A CA 1
ATOM 738 C C . ILE A 1 92 ? 2.610 -4.134 -16.212 1.00 93.06 92 ILE A C 1
ATOM 740 O O . ILE A 1 92 ? 1.975 -3.088 -16.062 1.00 93.06 92 ILE A O 1
ATOM 744 N N . SER A 1 93 ? 2.272 -5.273 -15.621 1.00 94.12 93 SER A N 1
ATOM 745 C CA . SER A 1 93 ? 1.181 -5.441 -14.668 1.00 94.12 93 SER A CA 1
ATOM 746 C C . SER A 1 93 ? 1.691 -5.190 -13.256 1.00 94.12 93 SER A C 1
ATOM 748 O O . SER A 1 93 ? 2.502 -5.961 -12.738 1.00 94.12 93 SER A O 1
ATOM 750 N N . VAL A 1 94 ? 1.214 -4.123 -12.622 1.00 92.31 94 VAL A N 1
ATOM 751 C CA . VAL A 1 94 ? 1.512 -3.826 -11.221 1.00 92.31 94 VAL A CA 1
ATOM 752 C C . VAL A 1 94 ? 0.341 -4.263 -10.364 1.00 92.31 94 VAL A C 1
ATOM 754 O O . VAL A 1 94 ? -0.716 -3.637 -10.366 1.00 92.31 94 VAL A O 1
ATOM 757 N N . VAL A 1 95 ? 0.533 -5.351 -9.624 1.00 92.12 95 VAL A N 1
ATOM 758 C CA . VAL A 1 95 ? -0.493 -5.867 -8.719 1.00 92.12 95 VAL A CA 1
ATOM 759 C C . VAL A 1 95 ? -0.358 -5.219 -7.351 1.00 92.12 95 VAL A C 1
ATOM 761 O O . VAL A 1 95 ? 0.723 -5.241 -6.754 1.00 92.12 95 VAL A O 1
ATOM 764 N N . VAL A 1 96 ? -1.465 -4.681 -6.849 1.00 91.62 96 VAL A N 1
ATOM 765 C CA . VAL A 1 96 ? -1.585 -4.178 -5.481 1.00 91.62 96 VAL A CA 1
ATOM 766 C C . VAL A 1 96 ? -2.620 -5.013 -4.748 1.00 91.62 96 VAL A C 1
ATOM 768 O O . VAL A 1 96 ? -3.763 -5.123 -5.191 1.00 91.62 96 VAL A O 1
ATOM 771 N N . ASN A 1 97 ? -2.211 -5.608 -3.630 1.00 91.75 97 ASN A N 1
ATOM 772 C CA . ASN A 1 97 ? -3.100 -6.447 -2.840 1.00 91.75 97 ASN A CA 1
ATOM 773 C C . ASN A 1 97 ? -4.112 -5.607 -2.070 1.00 91.75 97 ASN A C 1
ATOM 775 O O . ASN A 1 97 ? -3.866 -4.453 -1.700 1.00 91.75 97 ASN A O 1
ATOM 779 N N . CYS A 1 98 ? -5.254 -6.218 -1.809 1.00 91.00 98 CYS A N 1
ATOM 780 C CA . CYS A 1 98 ? -6.376 -5.561 -1.178 1.00 91.00 98 CYS A CA 1
ATOM 781 C C . CYS A 1 98 ? -7.164 -6.564 -0.324 1.00 91.00 98 CYS A C 1
ATOM 783 O O . CYS A 1 98 ? -6.875 -7.759 -0.350 1.00 91.00 98 CYS A O 1
ATOM 785 N N . SER A 1 99 ? -8.091 -6.088 0.505 1.00 89.31 99 SER A N 1
ATOM 786 C CA . SER A 1 99 ? -8.887 -6.941 1.394 1.00 89.31 99 SER A CA 1
ATOM 787 C C . SER A 1 99 ? -10.343 -6.510 1.359 1.00 89.31 99 SER A C 1
ATOM 789 O O . SER A 1 99 ? -10.628 -5.318 1.417 1.00 89.31 99 SER A O 1
ATOM 791 N N . CYS A 1 100 ? -11.254 -7.478 1.304 1.00 85.38 100 CYS A N 1
ATOM 792 C CA . CYS A 1 100 ? -12.695 -7.252 1.428 1.00 85.38 100 CYS A CA 1
ATOM 793 C C . CYS A 1 100 ? -13.214 -7.577 2.838 1.00 85.38 100 CYS A C 1
ATOM 795 O O . CYS A 1 100 ? -14.423 -7.626 3.042 1.00 85.38 100 CYS A O 1
ATOM 797 N N . GLY A 1 101 ? -12.308 -7.800 3.793 1.00 85.69 101 GLY A N 1
ATOM 798 C CA . GLY A 1 101 ? -12.636 -8.181 5.162 1.00 85.69 101 GLY A CA 1
ATOM 799 C C . GLY A 1 101 ? -12.701 -9.682 5.389 1.00 85.69 101 GLY A C 1
ATOM 800 O O . GLY A 1 101 ? -12.349 -10.489 4.530 1.00 85.69 101 GLY A O 1
ATOM 801 N N . ASP A 1 102 ? -13.106 -10.024 6.603 1.00 86.62 102 ASP A N 1
ATOM 802 C CA . ASP A 1 102 ? -13.238 -11.381 7.113 1.00 86.62 102 ASP A CA 1
ATOM 803 C C . ASP A 1 102 ? -14.368 -11.362 8.145 1.00 86.62 102 ASP A C 1
ATOM 805 O O . ASP A 1 102 ? -14.218 -10.819 9.244 1.00 86.62 102 ASP A O 1
ATOM 809 N N . SER A 1 103 ? -15.508 -11.946 7.780 1.00 85.94 103 SER A N 1
ATOM 810 C CA . SER A 1 103 ? -16.696 -11.988 8.633 1.00 85.94 103 SER A CA 1
ATOM 811 C C . SER A 1 103 ? -16.464 -12.773 9.926 1.00 85.94 103 SER A C 1
ATOM 813 O O . SER A 1 103 ? -17.188 -12.569 10.895 1.00 85.94 103 SER A O 1
ATOM 815 N N . ALA A 1 104 ? -15.442 -13.638 9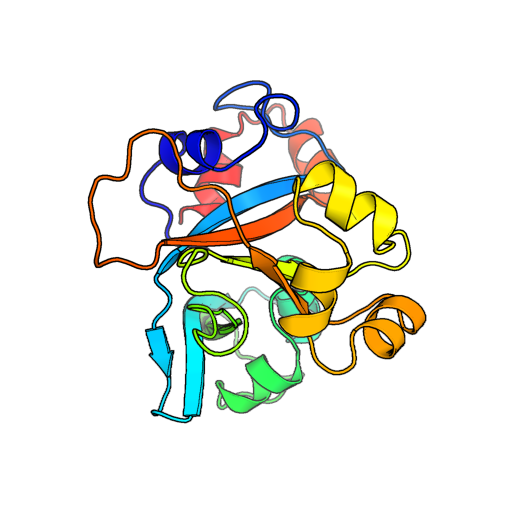.988 1.00 88.94 104 ALA A N 1
ATOM 816 C CA . ALA A 1 104 ? -15.056 -14.303 11.231 1.00 88.94 104 ALA A CA 1
ATOM 817 C C . ALA A 1 104 ? -14.371 -13.345 12.225 1.00 88.94 104 ALA A C 1
ATOM 819 O O . ALA A 1 104 ? -14.353 -13.616 13.427 1.00 88.94 104 ALA A O 1
ATOM 820 N N . VAL A 1 105 ? -13.812 -12.225 11.749 1.00 88.62 105 VAL A N 1
ATOM 821 C CA . VAL A 1 105 ? -13.225 -11.178 12.597 1.00 88.62 105 VAL A CA 1
ATOM 822 C C . VAL A 1 105 ? -14.287 -10.162 13.018 1.00 88.62 105 VAL A C 1
ATOM 824 O O . VAL A 1 105 ? -14.383 -9.841 14.207 1.00 88.62 105 VAL A O 1
ATOM 827 N N . SER A 1 106 ? -15.049 -9.631 12.057 1.00 85.81 106 SER A N 1
ATOM 828 C CA . SER A 1 106 ? -16.177 -8.717 12.280 1.00 85.81 106 SER A CA 1
ATOM 829 C C . SER A 1 106 ? -16.951 -8.499 10.976 1.00 85.81 106 SER A C 1
ATOM 831 O O . SER A 1 106 ? -16.356 -8.364 9.910 1.00 85.81 106 SER A O 1
ATOM 833 N N . GLU A 1 107 ? -18.276 -8.408 11.073 1.00 85.50 107 GLU A N 1
ATOM 834 C CA . GLU A 1 107 ? -19.161 -8.076 9.947 1.00 85.50 107 GLU A CA 1
ATOM 835 C C . GLU A 1 107 ? -19.302 -6.558 9.719 1.00 85.50 107 GLU A C 1
ATOM 837 O O . GLU A 1 107 ? -19.874 -6.133 8.719 1.00 85.50 107 GLU A O 1
ATOM 842 N N . ASP A 1 108 ? -18.741 -5.727 10.606 1.00 84.88 108 ASP A N 1
ATOM 843 C CA . ASP A 1 108 ? -18.905 -4.265 10.582 1.00 84.88 108 ASP A CA 1
ATOM 844 C C . ASP A 1 108 ? -17.988 -3.565 9.562 1.00 84.88 108 ASP A C 1
ATOM 846 O O . ASP A 1 108 ? -18.081 -2.352 9.359 1.00 84.88 108 ASP A O 1
ATOM 850 N N . TYR A 1 109 ? -17.062 -4.302 8.939 1.00 83.12 109 TYR A N 1
ATOM 851 C CA . TYR A 1 109 ? -16.021 -3.741 8.080 1.00 83.12 109 TYR A CA 1
ATOM 852 C C . TYR A 1 109 ? -16.058 -4.350 6.674 1.00 83.12 109 TYR A C 1
ATOM 854 O O . TYR A 1 109 ? -15.610 -5.474 6.465 1.00 83.12 109 TYR A O 1
ATOM 862 N N . GLY A 1 110 ? -16.531 -3.574 5.693 1.00 80.44 110 GLY A N 1
ATOM 863 C CA . GLY A 1 110 ? -16.533 -3.942 4.263 1.00 80.44 110 GLY A CA 1
ATOM 864 C C 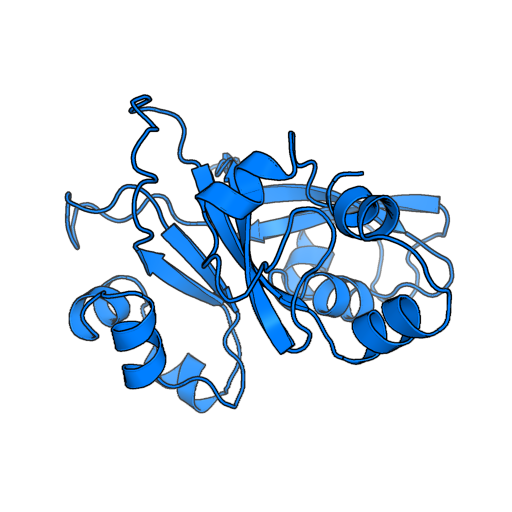. GLY A 1 110 ? -15.533 -3.163 3.395 1.00 80.44 110 GLY A C 1
ATOM 865 O O . GLY A 1 110 ? -15.410 -3.416 2.196 1.00 80.44 110 GLY A O 1
ATOM 866 N N . LEU A 1 111 ? -14.816 -2.209 3.992 1.00 84.38 111 LEU A N 1
ATOM 867 C CA . LEU A 1 111 ? -13.860 -1.314 3.343 1.00 84.38 111 LEU A CA 1
ATOM 868 C C . LEU A 1 111 ? -12.529 -1.382 4.090 1.00 84.38 111 LEU A C 1
ATOM 870 O O . LEU A 1 111 ? -12.486 -1.225 5.308 1.00 84.38 111 LEU A O 1
ATOM 874 N N . PHE A 1 112 ? -11.435 -1.558 3.355 1.00 88.62 112 PHE A N 1
ATOM 875 C CA . PHE A 1 112 ? -10.086 -1.648 3.900 1.00 88.62 112 PHE A CA 1
ATOM 876 C C . PHE A 1 112 ? -9.111 -0.712 3.190 1.00 88.62 112 PHE A C 1
ATOM 878 O O . PHE A 1 112 ? -9.231 -0.366 2.011 1.00 88.62 112 PHE A O 1
ATOM 885 N N . VAL A 1 113 ? -8.105 -0.319 3.955 1.00 90.31 113 VAL A N 1
ATOM 886 C CA . VAL A 1 113 ? -6.954 0.444 3.516 1.00 90.31 113 VAL A CA 1
ATOM 887 C C . VAL A 1 113 ? -5.772 -0.507 3.384 1.00 90.31 113 VAL A C 1
ATOM 889 O O . VAL A 1 113 ? -5.380 -1.137 4.369 1.00 90.31 113 VAL A O 1
ATOM 892 N N . THR A 1 114 ? -5.174 -0.585 2.196 1.00 92.25 114 THR A N 1
ATOM 893 C CA . THR A 1 114 ? -3.883 -1.261 2.005 1.00 92.25 114 THR A CA 1
ATOM 894 C C . THR A 1 114 ? -2.783 -0.325 2.500 1.00 92.25 114 THR A C 1
ATOM 896 O O . THR A 1 114 ? -2.532 0.730 1.907 1.00 92.25 114 THR A O 1
ATOM 899 N N . TYR A 1 115 ? -2.146 -0.692 3.612 1.00 92.62 115 TYR A N 1
ATOM 900 C CA . TYR A 1 115 ? -1.195 0.150 4.329 1.00 92.62 115 TYR A CA 1
ATOM 901 C C . TYR A 1 115 ? 0.210 -0.474 4.308 1.00 92.62 115 TYR A C 1
ATOM 903 O O . TYR A 1 115 ? 0.472 -1.435 5.039 1.00 92.62 115 TYR A O 1
ATOM 911 N N . PRO A 1 116 ? 1.137 0.053 3.488 1.00 92.62 116 PRO A N 1
ATOM 912 C CA . PRO A 1 116 ? 2.529 -0.362 3.510 1.00 92.62 116 PRO A CA 1
ATOM 913 C C . PRO A 1 116 ? 3.205 0.254 4.740 1.00 92.62 116 PRO A C 1
ATOM 915 O O . PRO A 1 116 ? 3.258 1.484 4.897 1.00 92.62 116 PRO A O 1
ATOM 918 N N . LEU A 1 117 ? 3.681 -0.615 5.629 1.00 92.94 117 LEU A N 1
ATOM 919 C CA . LEU A 1 117 ? 4.414 -0.245 6.831 1.00 92.94 117 LEU A CA 1
ATOM 920 C C . LEU A 1 117 ? 5.761 0.368 6.478 1.00 92.94 117 LEU A C 1
ATOM 922 O O . LEU A 1 117 ? 6.443 -0.061 5.545 1.00 92.94 117 LEU A O 1
ATOM 926 N N . ARG A 1 118 ? 6.147 1.340 7.293 1.00 88.50 118 ARG A N 1
ATOM 927 C CA . ARG A 1 118 ? 7.469 1.948 7.305 1.00 88.50 118 ARG A CA 1
ATOM 928 C C . ARG A 1 118 ? 8.097 1.799 8.679 1.00 88.50 118 ARG A C 1
ATOM 930 O O . ARG A 1 118 ? 7.423 1.482 9.656 1.00 88.50 118 ARG A O 1
ATOM 937 N N . GLN A 1 119 ? 9.394 2.062 8.754 1.00 89.19 119 GLN A N 1
ATOM 938 C CA . GLN A 1 119 ? 10.170 1.902 9.979 1.00 89.19 119 GLN A CA 1
ATOM 939 C C . GLN A 1 119 ? 9.677 2.797 11.128 1.00 89.19 119 GLN A C 1
ATOM 941 O O . GLN A 1 119 ? 9.835 2.437 12.289 1.00 89.19 119 GLN A O 1
ATOM 946 N N . GLU A 1 120 ? 9.074 3.947 10.817 1.00 88.88 120 GLU A N 1
ATOM 947 C CA . GLU A 1 120 ? 8.493 4.857 11.807 1.00 88.88 120 GLU A CA 1
ATOM 948 C C . GLU A 1 120 ? 7.088 4.462 12.294 1.00 88.88 120 GLU A C 1
ATOM 950 O O . GLU A 1 120 ? 6.597 5.032 13.271 1.00 88.88 120 GLU A O 1
ATOM 955 N N . ASP A 1 121 ? 6.414 3.538 11.604 1.00 92.12 121 ASP A N 1
ATOM 956 C CA . ASP A 1 121 ? 5.049 3.155 11.948 1.00 92.12 121 ASP A CA 1
ATOM 957 C C . ASP A 1 121 ? 5.037 2.285 13.214 1.00 92.12 121 ASP A C 1
ATOM 959 O O . ASP A 1 121 ? 5.862 1.394 13.403 1.00 92.12 121 ASP A O 1
ATOM 963 N N . ASN A 1 122 ? 4.047 2.510 14.076 1.00 94.25 122 ASN A N 1
ATOM 964 C CA . ASN A 1 122 ? 3.755 1.649 15.219 1.00 94.25 122 ASN A CA 1
ATOM 965 C C . ASN A 1 122 ? 2.244 1.449 15.350 1.00 94.25 122 ASN A C 1
ATOM 967 O O . ASN A 1 122 ? 1.458 2.293 14.910 1.00 94.25 122 ASN A O 1
ATOM 971 N N . LEU A 1 123 ? 1.844 0.335 15.961 1.00 95.81 123 LEU A N 1
ATOM 972 C CA . LEU A 1 123 ? 0.440 -0.058 16.031 1.00 95.81 123 LEU A CA 1
ATOM 973 C C . LEU A 1 123 ? -0.433 0.988 16.731 1.00 95.81 123 LEU A C 1
ATOM 975 O O . LEU A 1 123 ? -1.500 1.306 16.221 1.00 95.81 123 LEU A O 1
ATOM 979 N N . THR A 1 124 ? 0.035 1.581 17.828 1.00 95.94 124 THR A N 1
ATOM 980 C CA . THR A 1 124 ? -0.718 2.598 18.577 1.00 95.94 124 THR A CA 1
ATOM 981 C C . THR A 1 124 ? -0.988 3.853 17.746 1.00 95.94 124 THR A C 1
ATOM 983 O O . THR A 1 124 ? -2.104 4.380 17.730 1.00 95.94 124 THR A O 1
ATOM 986 N N . TYR A 1 125 ? 0.003 4.327 16.990 1.00 91.88 125 TYR A N 1
ATOM 987 C CA . TYR A 1 125 ? -0.171 5.448 16.067 1.00 91.88 125 TYR A CA 1
ATOM 988 C C . TYR A 1 125 ? -1.141 5.102 14.930 1.00 91.88 125 TYR A C 1
ATOM 990 O O . TYR A 1 125 ? -2.037 5.884 14.609 1.00 91.88 125 TYR A O 1
ATOM 998 N N . VAL A 1 126 ? -1.008 3.913 14.342 1.00 92.31 126 VAL A N 1
ATOM 999 C CA . VAL A 1 126 ? -1.895 3.458 13.264 1.00 92.31 126 VAL A CA 1
ATOM 1000 C C . VAL A 1 126 ? -3.338 3.312 13.764 1.00 92.31 126 VAL A C 1
ATOM 1002 O O . VAL A 1 126 ? -4.263 3.800 13.118 1.00 92.31 126 VAL A O 1
ATOM 1005 N N . ALA A 1 127 ? -3.544 2.711 14.935 1.00 93.44 127 ALA A N 1
ATOM 1006 C CA . ALA A 1 127 ? -4.851 2.537 15.565 1.00 93.44 127 ALA A CA 1
ATOM 1007 C C . ALA A 1 127 ? -5.525 3.878 15.885 1.00 93.44 127 ALA A C 1
ATOM 1009 O O . ALA A 1 127 ? -6.674 4.112 15.512 1.00 93.44 127 ALA A O 1
ATOM 1010 N N . SER A 1 128 ? -4.788 4.803 16.506 1.00 91.38 128 SER A N 1
ATOM 1011 C CA . SER A 1 128 ? -5.317 6.128 16.852 1.00 91.38 128 SER A CA 1
ATOM 1012 C C . SER A 1 128 ? -5.685 6.961 15.622 1.00 91.38 128 SER A C 1
ATOM 1014 O O . SER A 1 128 ? -6.759 7.558 15.586 1.00 91.38 128 SER A O 1
ATOM 1016 N N . THR A 1 129 ? -4.840 6.975 14.588 1.00 86.31 129 THR A N 1
ATOM 1017 C CA . THR A 1 129 ? -5.090 7.764 13.368 1.00 86.31 129 THR A CA 1
ATOM 1018 C C . THR A 1 129 ? -6.180 7.177 12.475 1.00 86.31 129 THR A C 1
ATOM 1020 O O . THR A 1 129 ? -6.907 7.929 11.829 1.00 86.31 129 THR A O 1
ATOM 1023 N N . SER A 1 130 ? -6.337 5.851 12.458 1.00 86.75 130 SER A N 1
ATOM 1024 C CA . SER A 1 130 ? -7.433 5.184 11.741 1.00 86.75 130 SER A CA 1
ATOM 1025 C C . SER A 1 130 ? -8.742 5.147 12.533 1.00 86.75 130 SER A C 1
ATOM 1027 O O . SER A 1 130 ? -9.806 4.968 11.939 1.00 86.75 130 SER A O 1
ATOM 1029 N N . ASN A 1 131 ? -8.692 5.382 13.850 1.00 89.75 131 ASN A N 1
ATOM 1030 C CA . ASN A 1 131 ? -9.804 5.158 14.776 1.00 89.75 131 ASN A CA 1
ATOM 1031 C C . ASN A 1 131 ? -10.327 3.714 14.709 1.00 89.75 131 ASN A C 1
ATOM 1033 O O . ASN A 1 131 ? -11.534 3.474 14.679 1.00 89.75 131 ASN A O 1
ATOM 1037 N N . VAL A 1 132 ? -9.397 2.764 14.661 1.00 91.19 132 VAL A N 1
ATOM 1038 C CA . VAL A 1 132 ? -9.656 1.325 14.745 1.00 91.19 132 VAL A CA 1
ATOM 1039 C C . VAL A 1 132 ? -8.855 0.795 15.925 1.00 91.19 132 VAL A C 1
ATOM 1041 O O . VAL A 1 132 ? -7.709 1.191 16.121 1.00 91.19 132 VAL A O 1
ATOM 1044 N N . SER A 1 133 ? -9.443 -0.082 16.739 1.00 95.00 133 SER A N 1
ATOM 1045 C CA . SER A 1 133 ? -8.725 -0.631 17.890 1.00 95.00 133 SER A CA 1
ATOM 1046 C C . SER A 1 133 ? -7.524 -1.474 17.448 1.00 95.00 133 SER A C 1
ATOM 1048 O O . SER A 1 133 ? -7.549 -2.139 16.410 1.00 95.00 133 SER A O 1
ATOM 1050 N N . GLU A 1 134 ? -6.470 -1.480 18.266 1.00 96.31 134 GLU A N 1
ATOM 1051 C CA . GLU A 1 134 ? -5.283 -2.303 18.009 1.00 96.31 134 GLU A CA 1
ATOM 1052 C C . GLU A 1 134 ? -5.633 -3.791 17.858 1.00 96.31 134 GLU A C 1
ATOM 1054 O O . GLU A 1 134 ? -5.061 -4.476 17.013 1.00 96.31 134 GLU A O 1
ATOM 1059 N N . ASP A 1 135 ? -6.598 -4.277 18.644 1.00 95.62 135 ASP A N 1
ATOM 1060 C CA . ASP A 1 135 ? -7.089 -5.655 18.597 1.00 95.62 135 ASP A CA 1
ATOM 1061 C C . ASP A 1 135 ? -7.724 -6.006 17.241 1.00 95.62 135 ASP A C 1
ATOM 1063 O O . ASP A 1 135 ? -7.392 -7.031 16.647 1.00 95.62 135 ASP A O 1
ATOM 1067 N N . VAL A 1 136 ? -8.577 -5.130 16.701 1.00 94.19 136 VAL A N 1
ATOM 1068 C CA . VAL A 1 136 ? -9.188 -5.342 15.380 1.00 94.19 136 VAL A CA 1
ATOM 1069 C C . VAL A 1 136 ? -8.113 -5.356 14.292 1.00 94.19 136 VAL A C 1
ATOM 1071 O O . VAL A 1 136 ? -8.103 -6.256 13.451 1.00 94.19 136 VAL A O 1
ATOM 1074 N N . ILE A 1 137 ? -7.156 -4.419 14.330 1.00 95.62 137 ILE A N 1
ATOM 1075 C CA . ILE A 1 137 ? -6.038 -4.399 13.372 1.00 95.62 137 ILE A CA 1
ATOM 1076 C C . ILE A 1 137 ? -5.213 -5.690 13.483 1.00 95.62 137 ILE A C 1
ATOM 1078 O O . ILE A 1 137 ? -4.855 -6.270 12.459 1.00 95.62 137 ILE A O 1
ATOM 1082 N N . ARG A 1 138 ? -4.930 -6.175 14.698 1.00 96.50 138 ARG A N 1
ATOM 1083 C CA . ARG A 1 138 ? -4.214 -7.443 14.926 1.00 96.50 138 ARG A CA 1
ATOM 1084 C C . ARG A 1 138 ? -4.942 -8.630 14.311 1.00 96.50 138 ARG A C 1
ATOM 1086 O O . ARG A 1 138 ? -4.311 -9.403 13.593 1.00 96.50 138 ARG A O 1
ATOM 1093 N N . ARG A 1 139 ? -6.250 -8.758 14.542 1.00 95.56 139 ARG A N 1
ATOM 1094 C CA . ARG A 1 139 ? -7.047 -9.889 14.040 1.00 95.56 139 ARG A CA 1
ATOM 1095 C C . ARG A 1 139 ? -7.113 -9.942 12.513 1.00 95.56 139 ARG A C 1
ATOM 1097 O O . ARG A 1 139 ? -6.990 -11.023 11.951 1.00 95.56 139 ARG A O 1
ATOM 1104 N N . TYR A 1 140 ? -7.188 -8.792 11.841 1.00 94.00 140 TYR A N 1
ATOM 1105 C CA . TYR A 1 140 ? -7.127 -8.725 10.374 1.00 94.00 140 TYR A CA 1
ATOM 1106 C C . TYR A 1 140 ? -5.734 -8.967 9.779 1.00 94.00 140 TYR A C 1
ATOM 1108 O O . TYR A 1 140 ? -5.602 -9.149 8.568 1.00 94.00 140 TYR A O 1
ATOM 1116 N N . ASN A 1 141 ? -4.675 -8.955 10.593 1.00 95.94 141 ASN A N 1
ATOM 1117 C CA . ASN A 1 141 ? -3.299 -9.016 10.112 1.00 95.94 141 ASN A CA 1
ATOM 1118 C C . ASN A 1 141 ? -2.481 -10.095 10.831 1.00 95.94 141 ASN A C 1
ATOM 1120 O O . ASN A 1 141 ? -1.649 -9.778 11.684 1.00 95.94 141 ASN A O 1
ATOM 1124 N N . PRO A 1 142 ? -2.616 -11.374 10.445 1.00 93.69 142 PRO A N 1
ATOM 1125 C CA . PRO A 1 142 ? -1.743 -12.427 10.950 1.00 93.69 142 PRO A CA 1
ATOM 1126 C C . PRO A 1 142 ? -0.254 -12.074 10.777 1.00 93.69 142 PRO A C 1
ATOM 1128 O O . PRO A 1 142 ? 0.178 -11.592 9.724 1.00 93.69 142 PRO A O 1
ATOM 1131 N N . GLY A 1 143 ? 0.538 -12.286 11.834 1.00 95.38 143 GLY A N 1
ATOM 1132 C CA . GLY A 1 143 ? 1.967 -11.948 11.860 1.00 95.38 143 GLY A CA 1
ATOM 1133 C C . GLY A 1 143 ? 2.282 -10.450 11.991 1.00 95.38 143 GLY A C 1
ATOM 1134 O O . GLY A 1 143 ? 3.406 -10.048 11.689 1.00 95.38 143 GLY A O 1
ATOM 1135 N N . LEU A 1 144 ? 1.319 -9.621 12.422 1.00 96.06 144 LEU A N 1
ATOM 1136 C CA . LEU A 1 144 ? 1.456 -8.161 12.521 1.00 96.06 144 LEU A CA 1
ATOM 1137 C C . LEU A 1 144 ? 2.733 -7.700 13.241 1.00 96.06 144 LEU A C 1
ATOM 1139 O O . LEU A 1 144 ? 3.438 -6.829 12.733 1.00 96.06 144 LEU A O 1
ATOM 1143 N N . ASP A 1 145 ? 3.058 -8.300 14.389 1.00 94.31 145 ASP A N 1
ATOM 1144 C CA . ASP A 1 145 ? 4.213 -7.882 15.197 1.00 94.31 145 ASP A CA 1
ATOM 1145 C C . ASP A 1 145 ? 5.546 -8.080 14.466 1.00 94.31 145 ASP A C 1
ATOM 1147 O O . ASP A 1 145 ? 6.437 -7.234 14.558 1.00 94.31 145 ASP A O 1
ATOM 1151 N N . ALA A 1 146 ? 5.678 -9.152 13.677 1.00 95.88 146 ALA A N 1
ATOM 1152 C CA . ALA A 1 146 ? 6.867 -9.381 12.859 1.00 95.88 146 ALA A CA 1
ATOM 1153 C C . ALA A 1 146 ? 6.997 -8.335 11.739 1.00 95.88 146 ALA A C 1
ATOM 1155 O O . ALA A 1 146 ? 8.107 -7.897 11.435 1.00 95.88 146 ALA A O 1
ATOM 1156 N N . LYS A 1 147 ? 5.874 -7.892 11.153 1.00 95.50 147 LYS A N 1
ATOM 1157 C CA . LYS A 1 147 ? 5.864 -6.849 10.115 1.00 95.50 147 LYS A CA 1
ATOM 1158 C C . LYS A 1 147 ? 6.261 -5.480 10.682 1.00 95.50 147 LYS A C 1
ATOM 1160 O O . LYS A 1 147 ? 7.108 -4.811 10.093 1.00 95.50 147 LYS A O 1
ATOM 1165 N N . PHE A 1 148 ? 5.727 -5.097 11.848 1.00 94.75 148 PHE A N 1
ATOM 1166 C CA . PHE A 1 148 ? 6.155 -3.874 12.545 1.00 94.75 148 PHE A CA 1
ATOM 1167 C C . PHE A 1 148 ? 7.621 -3.941 12.974 1.00 94.75 148 PHE A C 1
ATOM 1169 O O . PHE A 1 148 ? 8.360 -2.993 12.732 1.00 94.75 148 PHE A O 1
ATOM 1176 N N . SER A 1 149 ? 8.072 -5.073 13.523 1.00 94.12 149 SER A N 1
ATOM 1177 C CA . SER A 1 149 ? 9.481 -5.259 13.908 1.00 94.12 149 SER A CA 1
ATOM 1178 C C . SER A 1 149 ? 10.427 -5.126 12.713 1.00 94.12 149 SER A C 1
ATOM 1180 O O . SER A 1 149 ? 11.526 -4.594 12.839 1.00 94.12 149 SER A O 1
ATOM 1182 N N . ALA A 1 150 ? 9.997 -5.587 11.536 1.00 93.75 150 ALA A N 1
ATOM 1183 C CA . ALA A 1 150 ? 10.755 -5.453 10.299 1.00 93.75 150 ALA A CA 1
ATOM 1184 C C . ALA A 1 150 ? 10.633 -4.060 9.650 1.00 93.75 150 ALA A C 1
ATOM 1186 O O . ALA A 1 150 ? 11.360 -3.783 8.696 1.00 93.75 150 ALA A O 1
ATOM 1187 N N . GLY A 1 151 ? 9.706 -3.211 10.114 1.00 92.06 151 GLY A N 1
ATOM 1188 C CA . GLY A 1 151 ? 9.436 -1.888 9.546 1.00 92.06 151 GLY A CA 1
ATOM 1189 C C . GLY A 1 151 ? 8.985 -1.918 8.084 1.00 92.06 151 GLY A C 1
ATOM 1190 O O . GLY A 1 151 ? 9.220 -0.953 7.359 1.00 92.06 151 GLY A O 1
ATOM 1191 N N . ARG A 1 152 ? 8.418 -3.042 7.622 1.00 91.81 152 ARG A N 1
ATOM 1192 C CA . ARG A 1 152 ? 8.076 -3.277 6.211 1.00 91.81 152 ARG A CA 1
ATOM 1193 C C . ARG A 1 152 ? 6.935 -4.276 6.049 1.00 91.81 152 ARG A C 1
ATOM 1195 O O . ARG A 1 152 ? 6.632 -5.062 6.944 1.00 91.81 152 ARG A O 1
ATOM 1202 N N . GLY A 1 153 ? 6.380 -4.313 4.842 1.00 91.75 153 GLY A N 1
ATOM 1203 C CA . GLY A 1 153 ? 5.276 -5.194 4.469 1.00 91.75 153 GLY A CA 1
ATOM 1204 C C . GLY A 1 153 ? 3.929 -4.481 4.520 1.00 91.75 153 GLY A C 1
ATOM 1205 O O . GLY A 1 153 ? 3.838 -3.325 4.915 1.00 91.75 153 GLY A O 1
ATOM 1206 N N . ILE A 1 154 ? 2.882 -5.175 4.086 1.00 92.75 154 ILE A N 1
ATOM 1207 C CA . ILE A 1 154 ? 1.536 -4.609 3.956 1.00 92.75 154 ILE A CA 1
ATOM 1208 C C . ILE A 1 154 ? 0.644 -5.125 5.086 1.00 92.75 154 ILE A C 1
ATOM 1210 O O . ILE A 1 154 ? 0.674 -6.317 5.427 1.00 92.75 154 ILE A O 1
ATOM 1214 N N . ILE A 1 155 ? -0.152 -4.216 5.643 1.00 95.12 155 ILE A N 1
ATOM 1215 C CA . ILE A 1 155 ? -1.249 -4.508 6.566 1.00 95.12 155 ILE A CA 1
ATOM 1216 C C . ILE A 1 155 ? -2.560 -3.947 6.004 1.00 95.12 155 ILE A C 1
ATOM 1218 O O . ILE A 1 155 ? -2.550 -2.994 5.224 1.00 95.12 155 ILE A O 1
ATOM 1222 N N . TYR A 1 156 ? -3.682 -4.534 6.404 1.00 93.62 156 TYR A N 1
ATOM 1223 C CA . TYR A 1 156 ? -5.024 -4.098 6.038 1.00 93.62 156 TYR A CA 1
ATOM 1224 C C . TYR A 1 156 ? -5.704 -3.476 7.247 1.00 93.62 156 TYR A C 1
ATOM 1226 O O . TYR A 1 156 ? -5.852 -4.119 8.286 1.00 93.62 156 TYR A O 1
ATOM 1234 N N . ILE A 1 157 ? -6.104 -2.218 7.121 1.00 93.00 157 ILE A N 1
ATOM 1235 C CA . ILE A 1 157 ? -6.755 -1.472 8.199 1.00 93.00 157 ILE A CA 1
ATOM 1236 C C . ILE A 1 157 ? -8.187 -1.194 7.757 1.00 93.00 157 ILE A C 1
ATOM 1238 O O . ILE A 1 157 ? -8.352 -0.664 6.659 1.00 93.00 157 ILE A O 1
ATOM 1242 N N . PRO A 1 158 ? -9.217 -1.508 8.556 1.00 90.06 158 PRO A N 1
ATOM 1243 C CA . PRO A 1 158 ? -10.572 -1.087 8.240 1.00 90.06 158 PRO A CA 1
ATOM 1244 C C . PRO A 1 158 ? -10.643 0.418 7.951 1.00 90.06 158 PRO A C 1
ATOM 1246 O O . PRO A 1 158 ? -10.153 1.246 8.720 1.00 90.06 158 PRO A O 1
ATOM 1249 N N . GLY A 1 159 ? -11.203 0.768 6.799 1.00 78.69 159 GLY A N 1
ATOM 1250 C CA . GLY A 1 159 ? -11.429 2.146 6.391 1.00 78.69 159 GLY A CA 1
ATOM 1251 C C . GLY A 1 159 ? -12.790 2.641 6.865 1.00 78.69 159 GLY A C 1
ATOM 1252 O O . GLY A 1 159 ? -13.699 1.860 7.132 1.00 78.69 159 GLY A O 1
ATOM 1253 N N . ARG A 1 160 ? -12.948 3.962 6.945 1.00 68.31 160 ARG A N 1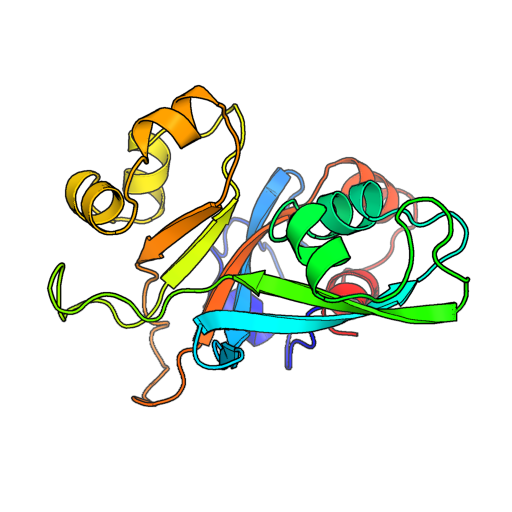
ATOM 1254 C CA . ARG A 1 160 ? -14.262 4.573 7.165 1.00 68.31 160 ARG A CA 1
ATOM 1255 C C . ARG A 1 160 ? -14.993 4.660 5.837 1.00 68.31 160 ARG A C 1
ATOM 1257 O O . ARG A 1 160 ? -14.430 5.195 4.881 1.00 68.31 160 ARG A O 1
ATOM 1264 N N . GLU A 1 161 ? -16.229 4.176 5.781 1.00 57.47 161 GLU A N 1
ATOM 1265 C CA . GLU A 1 161 ? -17.101 4.468 4.646 1.00 57.47 161 GLU A CA 1
ATOM 1266 C C . GLU A 1 161 ? -17.247 5.992 4.538 1.00 57.47 161 GLU A C 1
ATOM 1268 O O . GLU A 1 161 ? -17.565 6.673 5.517 1.00 57.47 161 GLU A O 1
ATOM 1273 N N . GLY A 1 162 ? -16.942 6.556 3.366 1.00 50.41 162 GLY A N 1
ATOM 1274 C CA . GLY A 1 162 ? -17.202 7.971 3.116 1.00 50.41 162 GLY A CA 1
ATOM 1275 C C . GLY A 1 162 ? -18.694 8.243 3.314 1.00 50.41 162 GLY A C 1
ATOM 1276 O O . GLY A 1 162 ? -19.516 7.429 2.891 1.00 50.41 162 GLY A O 1
ATOM 1277 N N . LEU A 1 163 ? -19.040 9.366 3.955 1.00 37.09 163 LEU A N 1
ATOM 1278 C CA . LEU A 1 163 ? -20.405 9.817 4.286 1.00 37.09 163 LEU A CA 1
ATOM 1279 C C . LEU A 1 163 ? -21.275 10.110 3.036 1.00 37.09 163 LEU A C 1
ATOM 1281 O O . LEU A 1 163 ? -21.805 11.206 2.873 1.00 37.09 163 LEU A O 1
ATOM 1285 N N . GLY A 1 164 ? -21.409 9.144 2.128 1.00 36.53 164 GLY A N 1
ATOM 1286 C CA . GLY A 1 164 ? -22.123 9.278 0.860 1.00 36.53 164 GLY A CA 1
ATOM 1287 C C . GLY A 1 164 ? -22.073 8.066 -0.080 1.00 36.53 164 GLY A C 1
ATOM 1288 O O . GLY A 1 164 ? -22.621 8.157 -1.174 1.00 36.53 164 GLY A O 1
ATOM 1289 N N . SER A 1 165 ? -21.451 6.937 0.286 1.00 39.34 165 SER A N 1
ATOM 1290 C CA . SER A 1 165 ? -21.392 5.756 -0.593 1.00 39.34 165 SER A CA 1
ATOM 1291 C C . SER A 1 165 ? -22.508 4.753 -0.279 1.00 39.34 165 SER A C 1
ATOM 1293 O O . SER A 1 165 ? -22.272 3.719 0.329 1.00 39.34 165 SER A O 1
ATOM 1295 N N . THR A 1 166 ? -23.734 5.028 -0.730 1.00 30.34 166 THR A N 1
ATOM 1296 C CA . THR A 1 166 ? -24.907 4.128 -0.626 1.00 30.34 166 THR A CA 1
ATOM 1297 C C . THR A 1 166 ? -24.856 2.889 -1.533 1.00 30.34 166 THR A C 1
ATOM 1299 O O . THR A 1 166 ? -25.863 2.206 -1.703 1.00 30.34 166 THR A O 1
ATOM 1302 N N . THR A 1 167 ? -23.708 2.542 -2.115 1.00 34.09 167 THR A N 1
ATOM 1303 C CA . THR A 1 167 ? -23.570 1.313 -2.905 1.00 34.09 167 THR A CA 1
ATOM 1304 C C . THR A 1 167 ? -22.926 0.208 -2.075 1.00 34.09 167 THR A C 1
ATOM 1306 O O . THR A 1 167 ? -21.717 -0.018 -2.164 1.00 34.09 167 THR A O 1
ATOM 1309 N N . LEU A 1 168 ? -23.754 -0.519 -1.316 1.00 38.31 168 LEU A N 1
ATOM 1310 C CA . LEU A 1 168 ? -23.470 -1.917 -0.978 1.00 38.31 168 LEU A CA 1
ATOM 1311 C C . LEU A 1 168 ? -23.206 -2.654 -2.304 1.00 38.31 168 LEU A C 1
ATOM 1313 O O . LEU A 1 168 ? -24.125 -2.823 -3.102 1.00 38.31 168 LEU A O 1
ATOM 1317 N N . GLY A 1 169 ? -21.958 -3.041 -2.577 1.00 33.41 169 GLY A N 1
ATOM 1318 C CA . GLY A 1 169 ? -21.640 -3.918 -3.714 1.00 33.41 169 GLY A CA 1
ATOM 1319 C C . GLY A 1 169 ? -20.454 -3.523 -4.594 1.00 33.41 169 GLY A C 1
ATOM 1320 O O . GLY A 1 169 ? -20.076 -4.309 -5.457 1.00 33.41 169 GLY A O 1
ATOM 1321 N N . THR A 1 170 ? -19.815 -2.370 -4.384 1.00 34.62 170 THR A N 1
ATOM 1322 C CA . THR A 1 170 ? -18.474 -2.131 -4.946 1.00 34.62 170 THR A CA 1
ATOM 1323 C C . THR A 1 170 ? -17.515 -1.851 -3.807 1.00 34.62 170 THR A C 1
ATOM 1325 O O . THR A 1 170 ? -17.548 -0.757 -3.247 1.00 34.62 170 THR A O 1
ATOM 1328 N N . SER A 1 171 ? -16.675 -2.830 -3.465 1.00 39.66 171 SER A N 1
ATOM 1329 C CA . SER A 1 171 ? -15.555 -2.675 -2.536 1.00 39.66 171 SER A CA 1
ATOM 1330 C C . SER A 1 171 ? -14.574 -1.653 -3.114 1.00 39.66 171 SER A C 1
ATOM 1332 O O . SER A 1 171 ? -13.610 -1.998 -3.798 1.00 39.66 171 SER A O 1
ATOM 1334 N N . LYS A 1 172 ? -14.867 -0.365 -2.913 1.00 45.56 172 LYS A N 1
ATOM 1335 C CA . LYS A 1 172 ? -13.864 0.687 -3.033 1.00 45.56 172 LYS A CA 1
ATOM 1336 C C . LYS A 1 172 ? -12.866 0.399 -1.927 1.00 45.56 172 LYS A C 1
ATOM 1338 O O . LYS A 1 172 ? -13.283 0.110 -0.818 1.00 45.56 172 LYS A O 1
ATOM 1343 N N . LEU A 1 173 ? -11.582 0.382 -2.232 1.00 52.28 173 LEU A N 1
ATOM 1344 C CA . LEU A 1 173 ? -10.514 0.194 -1.259 1.00 52.28 173 LEU A CA 1
ATOM 1345 C C . LEU A 1 173 ? -9.510 1.297 -1.424 1.00 52.28 173 LEU A C 1
ATOM 1347 O O . LEU A 1 173 ? -9.348 1.830 -2.512 1.00 52.28 173 LEU A O 1
ATOM 1351 N N . THR A 1 174 ? -8.837 1.633 -0.342 1.00 51.66 174 THR A N 1
ATOM 1352 C CA . THR A 1 174 ? -8.094 2.877 -0.277 1.00 51.66 174 THR A CA 1
ATOM 1353 C C . THR A 1 174 ? -6.610 2.590 -0.089 1.00 51.66 174 THR A C 1
ATOM 1355 O O . THR A 1 174 ? -6.212 1.915 0.853 1.00 51.66 174 THR A O 1
ATOM 1358 N N . LEU A 1 175 ? -5.752 3.083 -0.976 1.00 52.88 175 LEU A N 1
ATOM 1359 C CA . LEU A 1 175 ? -4.301 2.939 -0.833 1.00 52.88 175 LEU A CA 1
ATOM 1360 C C . LEU A 1 175 ? -3.761 4.061 0.018 1.00 52.88 175 LEU A C 1
ATOM 1362 O O . LEU A 1 175 ? -4.004 5.220 -0.295 1.00 52.88 175 LEU A O 1
ATOM 1366 N N . ASN A 1 176 ? -2.962 3.733 1.023 1.00 50.53 176 ASN A N 1
ATOM 1367 C CA . ASN A 1 176 ? -2.325 4.742 1.841 1.00 50.53 176 ASN A CA 1
ATOM 1368 C C . ASN A 1 176 ? -0.933 5.098 1.290 1.00 50.53 176 ASN A C 1
ATOM 1370 O O . ASN A 1 176 ? 0.082 4.493 1.643 1.00 50.53 176 ASN A O 1
ATOM 1374 N N . LEU A 1 177 ? -0.890 6.079 0.391 1.00 54.19 177 LEU A N 1
ATOM 1375 C CA . LEU A 1 177 ? 0.310 6.483 -0.329 1.00 54.19 177 LEU A CA 1
ATOM 1376 C C . LEU A 1 177 ? 0.988 7.675 0.352 1.00 54.19 177 LEU A C 1
ATOM 1378 O O . LEU A 1 177 ? 0.401 8.750 0.465 1.00 54.19 177 LEU A O 1
ATOM 1382 N N . LYS A 1 178 ? 2.245 7.518 0.782 1.00 56.00 178 LYS A N 1
ATOM 1383 C CA . LYS A 1 178 ? 3.041 8.627 1.328 1.00 56.00 178 LYS A CA 1
ATOM 1384 C C . LYS A 1 178 ? 3.959 9.211 0.271 1.00 56.00 178 LYS A C 1
ATOM 1386 O O . LYS A 1 178 ? 4.938 8.581 -0.124 1.00 56.00 178 LYS A O 1
ATOM 1391 N N . ILE A 1 179 ? 3.661 10.447 -0.117 1.00 55.31 179 ILE A N 1
ATOM 1392 C CA . ILE A 1 179 ? 4.343 11.150 -1.205 1.00 55.31 179 ILE A CA 1
ATOM 1393 C C . ILE A 1 179 ? 5.794 11.439 -0.792 1.00 55.31 179 ILE A C 1
ATOM 1395 O O . ILE A 1 179 ? 6.016 12.163 0.189 1.00 55.31 179 ILE A O 1
ATOM 1399 N N . PRO A 1 180 ? 6.800 10.881 -1.493 1.00 47.28 180 PRO A N 1
ATOM 1400 C CA . PRO A 1 180 ? 8.194 11.043 -1.106 1.00 47.28 180 PRO A CA 1
ATOM 1401 C C . PRO A 1 180 ? 8.677 12.486 -1.328 1.00 47.28 180 PRO A C 1
ATOM 1403 O O . PRO A 1 180 ? 8.357 13.116 -2.334 1.00 47.28 180 PRO A O 1
ATOM 1406 N N . MET A 1 181 ? 9.532 12.995 -0.428 1.00 35.53 181 MET A N 1
ATOM 1407 C CA . MET A 1 181 ? 10.098 14.359 -0.499 1.00 35.53 181 MET A CA 1
ATOM 1408 C C . MET A 1 181 ? 10.827 14.672 -1.821 1.00 35.53 181 MET A C 1
ATOM 1410 O O . MET A 1 181 ? 10.886 15.832 -2.229 1.00 35.53 181 MET A O 1
ATOM 1414 N N . LYS A 1 182 ? 11.388 13.668 -2.513 1.00 33.88 182 LYS A N 1
ATOM 1415 C CA . LYS A 1 182 ? 12.008 13.859 -3.840 1.00 33.88 182 LYS A CA 1
ATOM 1416 C C . LYS A 1 182 ? 10.978 14.248 -4.908 1.00 33.88 182 LYS A C 1
ATOM 1418 O O . LYS A 1 182 ? 11.261 15.141 -5.702 1.00 33.88 182 LYS A O 1
ATOM 1423 N N . MET A 1 183 ? 9.776 13.667 -4.863 1.00 35.78 183 MET A N 1
ATOM 1424 C CA . MET A 1 183 ? 8.639 14.083 -5.695 1.00 35.78 183 MET A CA 1
ATOM 1425 C C . MET A 1 183 ? 8.227 15.518 -5.346 1.00 35.78 183 MET A C 1
ATOM 1427 O O . MET A 1 183 ? 7.982 16.332 -6.227 1.00 35.78 183 MET A O 1
ATOM 1431 N N . SER A 1 184 ? 8.288 15.881 -4.061 1.00 34.22 184 SER A N 1
ATOM 1432 C CA . SER A 1 184 ? 8.002 17.236 -3.566 1.00 34.22 184 SER A CA 1
ATOM 1433 C C . SER A 1 184 ? 9.002 18.304 -4.034 1.00 34.22 184 SER A C 1
ATOM 1435 O O . SER A 1 184 ? 8.616 19.452 -4.236 1.00 34.22 184 SER A O 1
ATOM 1437 N N . ARG A 1 185 ? 10.278 17.953 -4.254 1.00 30.31 185 ARG A N 1
ATOM 1438 C CA . ARG A 1 185 ? 11.271 18.865 -4.859 1.00 30.31 185 ARG A CA 1
ATOM 1439 C C . ARG A 1 185 ? 11.080 19.032 -6.370 1.00 30.31 185 ARG A C 1
ATOM 1441 O O . ARG A 1 185 ? 11.323 20.124 -6.874 1.00 30.31 185 ARG A O 1
ATOM 1448 N N . PHE A 1 186 ? 10.591 18.007 -7.070 1.00 32.25 186 PHE A N 1
ATOM 1449 C CA . PHE A 1 186 ? 10.154 18.122 -8.469 1.00 32.25 186 PHE A CA 1
ATOM 1450 C C . PHE A 1 186 ? 8.902 19.012 -8.604 1.00 32.25 186 PHE A C 1
ATOM 1452 O O . PHE A 1 186 ? 8.854 19.872 -9.483 1.00 32.25 186 PHE A O 1
ATOM 1459 N N . LEU A 1 187 ? 7.959 18.876 -7.666 1.00 34.59 187 LEU A N 1
ATOM 1460 C CA . LEU A 1 187 ? 6.766 19.719 -7.516 1.00 34.59 187 LEU A CA 1
ATOM 1461 C C . LEU A 1 187 ? 7.115 21.194 -7.220 1.00 34.59 187 LEU A C 1
ATOM 1463 O O . LEU A 1 187 ? 6.520 22.103 -7.797 1.00 34.59 187 LEU A O 1
ATOM 1467 N N . ALA A 1 188 ? 8.109 21.455 -6.361 1.00 32.84 188 ALA A N 1
ATOM 1468 C CA . ALA A 1 188 ? 8.495 22.814 -5.964 1.00 32.84 188 ALA A CA 1
ATOM 1469 C C . ALA A 1 188 ? 9.380 23.549 -6.993 1.00 32.84 188 ALA A C 1
ATOM 1471 O O . ALA A 1 188 ? 9.253 24.761 -7.151 1.00 32.84 188 ALA A O 1
ATOM 1472 N N . ALA A 1 189 ? 10.260 22.846 -7.717 1.00 31.73 189 ALA A N 1
ATOM 1473 C CA . ALA A 1 189 ? 11.251 23.473 -8.602 1.00 31.73 189 ALA A CA 1
ATOM 1474 C C . ALA A 1 189 ? 10.697 23.967 -9.953 1.00 31.73 189 ALA A C 1
ATOM 1476 O O . ALA A 1 189 ? 11.404 24.666 -10.675 1.00 31.73 189 ALA A O 1
ATOM 1477 N N . ARG A 1 190 ? 9.454 23.617 -10.320 1.00 35.31 190 ARG A N 1
ATOM 1478 C CA . ARG A 1 190 ? 8.859 24.011 -11.612 1.00 35.31 190 ARG A CA 1
ATOM 1479 C C . ARG A 1 190 ? 7.631 24.924 -11.524 1.00 35.31 190 ARG A C 1
ATOM 1481 O O . ARG A 1 190 ? 7.085 25.271 -12.565 1.00 35.31 190 ARG A O 1
ATOM 1488 N N . GLY A 1 191 ? 7.166 25.314 -10.333 1.00 34.50 191 GLY A N 1
ATOM 1489 C CA . GLY A 1 191 ? 5.930 26.106 -10.208 1.00 34.50 191 GLY A CA 1
ATOM 1490 C C . GLY A 1 191 ? 4.698 25.413 -10.818 1.00 34.50 191 GLY A C 1
ATOM 1491 O O . GLY A 1 191 ? 3.766 26.079 -11.271 1.00 34.50 191 GLY A O 1
ATOM 1492 N N . LEU A 1 192 ? 4.704 24.076 -10.880 1.00 34.16 192 LEU A N 1
ATOM 1493 C CA . LEU A 1 192 ? 3.645 23.292 -11.505 1.00 34.16 192 LEU A CA 1
ATOM 1494 C C . LEU A 1 192 ? 2.549 22.954 -10.488 1.00 34.16 192 LEU A C 1
ATOM 1496 O O . LEU A 1 192 ? 2.787 22.333 -9.457 1.00 34.16 192 LEU A O 1
ATOM 1500 N N . ARG A 1 193 ? 1.324 23.369 -10.820 1.00 38.97 193 ARG A N 1
ATOM 1501 C CA . ARG A 1 193 ? 0.077 23.013 -10.133 1.00 38.97 193 ARG A CA 1
ATOM 1502 C C . ARG A 1 193 ? -0.138 21.490 -10.196 1.00 38.97 193 ARG A C 1
ATOM 1504 O O . ARG A 1 193 ? 0.084 20.889 -11.244 1.00 38.97 193 ARG A O 1
ATOM 1511 N N . LEU A 1 194 ? -0.647 20.893 -9.116 1.00 43.91 194 LEU A N 1
ATOM 1512 C CA . LEU A 1 194 ? -1.001 19.461 -8.952 1.00 43.91 194 LEU A CA 1
ATOM 1513 C C . LEU A 1 194 ? -1.761 18.804 -10.104 1.00 43.91 194 LEU A C 1
ATOM 1515 O O . LEU A 1 194 ? -1.755 17.581 -10.207 1.00 43.91 194 LEU A O 1
ATOM 1519 N N . ALA A 1 195 ? -2.418 19.591 -10.954 1.00 35.50 195 ALA A N 1
ATOM 1520 C CA . ALA A 1 195 ? -3.127 19.119 -12.134 1.00 35.50 195 ALA A CA 1
ATOM 1521 C C . ALA A 1 195 ? -2.235 18.372 -13.147 1.00 35.50 195 ALA A C 1
ATOM 1523 O O . ALA A 1 195 ? -2.750 17.922 -14.159 1.00 35.50 195 ALA A O 1
ATOM 1524 N N . ARG A 1 196 ? -0.916 18.238 -12.930 1.00 36.53 196 ARG A N 1
ATOM 1525 C CA . ARG A 1 196 ? -0.075 17.294 -13.691 1.00 36.53 196 ARG A CA 1
ATOM 1526 C C . ARG A 1 196 ? 0.388 16.074 -12.906 1.00 36.53 196 ARG A C 1
ATOM 1528 O O . ARG A 1 196 ? 0.480 15.024 -13.515 1.00 36.53 196 ARG A O 1
ATOM 1535 N N . ASP A 1 197 ? 0.595 16.160 -11.593 1.00 40.38 197 ASP A N 1
ATOM 1536 C CA . ASP A 1 197 ? 1.170 15.048 -10.817 1.00 40.38 197 ASP A CA 1
ATOM 1537 C C . ASP A 1 197 ? 0.101 14.187 -10.134 1.00 40.38 197 ASP A C 1
ATOM 1539 O O . ASP A 1 197 ? 0.196 12.965 -10.169 1.00 40.38 197 ASP A O 1
ATOM 1543 N N . VAL A 1 198 ? -0.991 14.783 -9.636 1.00 41.56 198 VAL A N 1
ATOM 1544 C CA . VAL A 1 198 ? -2.208 14.002 -9.353 1.00 41.56 198 VAL A CA 1
ATOM 1545 C C . VAL A 1 198 ? -2.816 13.513 -10.665 1.00 41.56 198 VAL A C 1
ATOM 1547 O O . VAL A 1 198 ? -3.279 12.382 -10.724 1.00 41.56 198 VAL A O 1
ATOM 1550 N N . GLN A 1 199 ? -2.703 14.288 -11.750 1.00 37.81 199 GLN A N 1
ATOM 1551 C CA . GLN A 1 199 ? -3.063 13.811 -13.086 1.00 37.81 199 GLN A CA 1
ATOM 1552 C C . GLN A 1 199 ? -2.149 12.675 -13.570 1.00 37.81 199 GLN A C 1
ATOM 1554 O O . GLN A 1 199 ? -2.653 11.781 -14.221 1.00 37.81 199 GLN A O 1
ATOM 1559 N N . ALA A 1 200 ? -0.858 12.630 -13.227 1.00 39.78 200 ALA A N 1
ATOM 1560 C CA . ALA A 1 200 ? 0.041 11.504 -13.531 1.00 39.78 200 ALA A CA 1
ATOM 1561 C C . ALA A 1 200 ? -0.209 10.279 -12.632 1.00 39.78 200 ALA A C 1
ATOM 1563 O O . ALA A 1 200 ? 0.118 9.148 -12.983 1.00 39.78 200 ALA A O 1
ATOM 1564 N N . MET A 1 201 ? -0.824 10.478 -11.466 1.00 42.97 201 MET A N 1
ATOM 1565 C CA . MET A 1 201 ? -1.383 9.380 -10.679 1.00 42.97 201 MET A CA 1
ATOM 1566 C C . MET A 1 201 ? -2.714 8.898 -11.281 1.00 42.97 201 MET A C 1
ATOM 1568 O O . MET A 1 201 ? -2.949 7.695 -11.316 1.00 42.97 201 MET A O 1
ATOM 1572 N N . ILE A 1 202 ? -3.538 9.805 -11.816 1.00 37.78 202 ILE A N 1
ATOM 1573 C CA . ILE A 1 202 ? -4.805 9.539 -12.524 1.00 37.78 202 ILE A CA 1
ATOM 1574 C C . ILE A 1 202 ? -4.594 8.873 -13.902 1.00 37.78 202 ILE A C 1
ATOM 1576 O O . ILE A 1 202 ? -5.345 7.962 -14.233 1.00 37.78 202 ILE A O 1
ATOM 1580 N N . SER A 1 203 ? -3.588 9.296 -14.677 1.00 33.78 203 SER A N 1
ATOM 1581 C CA . SER A 1 203 ? -3.234 8.811 -16.030 1.00 33.78 203 SER A CA 1
ATOM 1582 C C . SER A 1 203 ? -2.264 7.652 -15.904 1.00 33.78 203 SER A C 1
ATOM 1584 O O . SER A 1 203 ? -2.624 6.498 -16.198 1.00 33.78 203 SER A O 1
#

pLDDT: mean 75.81, std 20.52, range [30.31, 96.5]

InterPro domains:
  IPR044812 LysM domain receptor kinase CERK1/LYK3-like [PTHR46204] (4-166)
  IPR057097 LYK3/RLK10-like, LysM domain [PF23577] (113-158)

Organism: Capsicum baccatum (NCBI:txid33114)

Secondary structure (DSSP, 8-state):
----S-HHHHHHHS-TTT-SBTTB--TT-EEEEEEE-EEETTTEEEEEEEEEPPTT--HHHHHHHTTTSS-HHHHHHH-SS-TT-PPTT-EEEEEEE-----TTT-SS---EEEEE--TT--HHHHHHHHT--HHHHHHHSTTHHHHHHHT-SEEEEEPPPPTT---TT--EEEEEEE--HHHHHHHHHTT--TTTHHHHHH-

Sequence (203 aa):
MFSISSVQEIMDYSDRSNIPNQNSVIAGRRINIPFRCDCLNNEFLGHVFPYQVNTSDTYSLVASNYSDLTTVDMLRRFNRYPDNSIPNDVNISVVVNCSCGDSAVSEDYGLFVTYPLRQEDNLTYVASTSNVSEDVIRRYNPGLDAKFSAGRGIIYIPGREGLGSTTLGTSKLTLNLKIPMKMSRFLAARGLRLARDVQAMIS

Radius of gyration: 16.97 Å; chains: 1; bounding box: 42×43×42 Å